Protein AF-A0A5P9HXC7-F1 (afdb_monomer_lite)

Sequence (201 aa):
MLHAGDSRPALYRSAVGRIGSHHDDDRQRETGTEDMSEIEELQRRINAALDRIGSGLEAGTDAVADPAELAEVRQALEDEKLANEQLEERVKTLRDKRNALEEELEALREQNAQSLSRLDGELQSLRRANQQLRDNNVALREANAAGVGEAHLINKSMMAELESLRANHAADRAETSAILSELTAVLEGAETPDTPKSEDA

Secondary structure (DSSP, 8-state):
----------------------SSSSHHHHHHHHHHHHHHHHHHHHHHHHHHHHHHHHHHHS----HHHHHHHHHHHHHHHHHHHHHHHHHHHHHHHHHHHHHHHHHHHHHHHHHHHHHHHHHHHHHHHHHHHHHHHHHHHHHHHTT---HHHHHHHHHHHHHHHHHHHHHHHHHHHHHHHHHHHHHHHHHS---------

pLDDT: mean 78.41, std 18.9, range [36.78, 98.06]

Radius of gyration: 45.15 Å; chains: 1; bounding box: 67×104×104 Å

Foldseek 3Di:
DDDDDDDDDDDDDDDDDDDDDDPDPVVVVVVVVVVVVVVVVVVVVVVVVVVVVVVVVVVVVPCPDDPVVVVVVVVVVVVVVVVVVVVVVVVVVVVVVVVVVVVVVVVVVVVVVVLVVVLVVLVVQLVVLVVQLVVLVVVCVVCVVVVHPDPVSVVSNVVSVVSNVVSVVVNVVSVVVVVVVVVVVVVVVVPPDPDPPDDDD

Structure (mmCIF, N/CA/C/O backbone):
data_AF-A0A5P9HXC7-F1
#
_entry.id   AF-A0A5P9HXC7-F1
#
loop_
_atom_site.group_PDB
_atom_site.id
_atom_site.type_symbol
_atom_site.label_atom_id
_atom_site.label_alt_id
_atom_site.label_comp_id
_atom_site.label_asym_id
_atom_site.label_entity_id
_atom_site.label_seq_id
_atom_site.pdbx_PDB_ins_code
_atom_site.Cartn_x
_atom_site.Cartn_y
_atom_site.Cartn_z
_atom_site.occupancy
_atom_site.B_iso_or_equiv
_atom_site.auth_seq_id
_atom_site.auth_comp_id
_atom_site.auth_asym_id
_atom_site.auth_atom_id
_atom_site.pdbx_PDB_model_num
ATOM 1 N N . MET A 1 1 ? -20.288 -64.100 19.844 1.00 44.56 1 MET A N 1
ATOM 2 C CA . MET A 1 1 ? -20.549 -64.444 18.433 1.00 44.56 1 MET A CA 1
ATOM 3 C C . MET A 1 1 ? -19.237 -64.226 17.692 1.00 44.56 1 MET A C 1
ATOM 5 O O . MET A 1 1 ? -18.802 -63.093 17.562 1.00 44.56 1 MET A O 1
ATOM 9 N N . LEU A 1 2 ? -18.531 -65.324 17.419 1.00 41.31 2 LEU A N 1
ATOM 10 C CA . LEU A 1 2 ? -17.246 -65.395 16.713 1.00 41.31 2 LEU A CA 1
ATOM 11 C C . LEU A 1 2 ? -17.487 -65.310 15.201 1.00 41.31 2 LEU A C 1
ATOM 13 O O . LEU A 1 2 ? -18.451 -65.932 14.777 1.00 41.31 2 LEU A O 1
ATOM 17 N N . HIS A 1 3 ? -16.609 -64.645 14.440 1.00 41.31 3 HIS A N 1
ATOM 18 C CA . HIS A 1 3 ? -16.208 -64.875 13.025 1.00 41.31 3 HIS A CA 1
ATOM 19 C C . HIS A 1 3 ? -15.060 -63.864 12.770 1.00 41.31 3 HIS A C 1
ATOM 21 O O . HIS A 1 3 ? -15.317 -62.669 12.819 1.00 41.31 3 HIS A O 1
ATOM 27 N N . ALA A 1 4 ? -13.754 -64.161 12.742 1.00 44.84 4 ALA A N 1
ATOM 28 C CA . ALA A 1 4 ? -12.935 -65.211 12.117 1.00 44.84 4 ALA A CA 1
ATOM 29 C C . ALA A 1 4 ? -12.875 -65.149 10.574 1.00 44.84 4 ALA A C 1
ATOM 31 O O . ALA A 1 4 ? -13.900 -65.318 9.923 1.00 44.84 4 ALA A O 1
ATOM 32 N N . GLY A 1 5 ? -11.647 -64.999 10.042 1.00 41.91 5 GLY A N 1
ATOM 33 C CA . GLY A 1 5 ? -11.224 -65.361 8.674 1.00 41.91 5 GLY A CA 1
ATOM 34 C C . GLY A 1 5 ? -11.053 -64.169 7.717 1.00 41.91 5 GLY A C 1
ATOM 35 O O . GLY A 1 5 ? -12.056 -63.693 7.210 1.00 41.91 5 GLY A O 1
ATOM 36 N N . ASP A 1 6 ? -9.899 -63.529 7.492 1.00 44.38 6 ASP A N 1
ATOM 37 C CA . ASP A 1 6 ? -8.512 -63.962 7.200 1.00 44.38 6 ASP A CA 1
ATOM 38 C C . ASP A 1 6 ? -8.204 -64.166 5.693 1.00 44.38 6 ASP A C 1
ATOM 40 O O . ASP A 1 6 ? -9.058 -64.588 4.920 1.00 44.38 6 ASP A O 1
ATOM 44 N N . SER A 1 7 ? -6.934 -63.910 5.341 1.00 42.22 7 SER A N 1
ATOM 45 C CA . SER A 1 7 ? -6.165 -64.376 4.169 1.00 42.22 7 SER A CA 1
ATOM 46 C C . SER A 1 7 ? -5.968 -63.471 2.932 1.00 42.22 7 SER A C 1
ATOM 48 O O . SER A 1 7 ? -6.728 -63.462 1.968 1.00 42.22 7 SER A O 1
ATOM 50 N N . ARG A 1 8 ? -4.784 -62.842 2.897 1.00 44.19 8 ARG A N 1
ATOM 51 C CA . ARG A 1 8 ? -3.865 -62.775 1.732 1.00 44.19 8 ARG A CA 1
ATOM 52 C C . ARG A 1 8 ? -2.631 -63.656 2.066 1.00 44.19 8 ARG A C 1
ATOM 54 O O . ARG A 1 8 ? -2.454 -63.942 3.247 1.00 44.19 8 ARG A O 1
ATOM 61 N N . PRO A 1 9 ? -1.618 -63.829 1.190 1.00 60.31 9 PRO A N 1
ATOM 62 C CA . PRO A 1 9 ? -1.544 -64.311 -0.205 1.00 60.31 9 PRO A CA 1
ATOM 63 C C . PRO A 1 9 ? -0.483 -65.453 -0.352 1.00 60.31 9 PRO A C 1
ATOM 65 O O . PRO A 1 9 ? 0.260 -65.690 0.591 1.00 60.31 9 PRO A O 1
ATOM 68 N N . ALA A 1 10 ? -0.326 -66.114 -1.516 1.00 40.81 10 ALA A N 1
ATOM 69 C CA . ALA A 1 10 ? 0.975 -66.645 -2.002 1.00 40.81 10 ALA A CA 1
ATOM 70 C C . ALA A 1 10 ? 0.892 -67.360 -3.367 1.00 40.81 10 ALA A C 1
ATOM 72 O O . ALA A 1 10 ? -0.090 -68.006 -3.718 1.00 40.81 10 ALA A O 1
ATOM 73 N N . LEU A 1 11 ? 1.994 -67.219 -4.100 1.00 45.56 11 LEU A N 1
ATOM 74 C CA . LEU A 1 11 ? 2.332 -67.703 -5.438 1.00 45.56 11 LEU A CA 1
ATOM 75 C C . LEU A 1 11 ? 2.584 -69.224 -5.491 1.00 45.56 11 LEU A C 1
ATOM 77 O O . LEU A 1 11 ? 2.947 -69.804 -4.476 1.00 45.56 11 LEU A O 1
ATOM 81 N N . TYR A 1 12 ? 2.484 -69.793 -6.706 1.00 36.78 12 TYR A N 1
ATOM 82 C CA . TYR A 1 12 ? 3.360 -70.787 -7.378 1.00 36.78 12 TYR A CA 1
ATOM 83 C C . TYR A 1 12 ? 2.559 -71.867 -8.130 1.00 36.78 12 TYR A C 1
ATOM 85 O O . TYR A 1 12 ? 1.998 -72.780 -7.526 1.00 36.78 12 TYR A O 1
ATOM 93 N N . ARG A 1 13 ? 2.606 -71.859 -9.469 1.00 42.44 13 ARG A N 1
ATOM 94 C CA . ARG A 1 13 ? 2.591 -73.116 -10.232 1.00 42.44 13 ARG A CA 1
ATOM 95 C C . ARG A 1 13 ? 3.354 -72.973 -11.550 1.00 42.44 13 ARG A C 1
ATOM 97 O O . ARG A 1 13 ? 2.955 -72.250 -12.452 1.00 42.44 13 ARG A O 1
ATOM 104 N N . SER A 1 14 ? 4.463 -73.701 -11.593 1.00 38.16 14 SER A N 1
ATOM 105 C CA . SER A 1 14 ? 5.289 -74.035 -12.751 1.00 38.16 14 SER A CA 1
ATOM 106 C C . SER A 1 14 ? 4.550 -74.978 -13.713 1.00 38.16 14 SER A C 1
ATOM 108 O O . SER A 1 14 ? 3.847 -75.883 -13.260 1.00 38.16 14 SER A O 1
ATOM 110 N N . ALA A 1 15 ? 4.776 -74.807 -15.019 1.00 44.53 15 ALA A N 1
ATOM 111 C CA . ALA A 1 15 ? 4.731 -75.890 -15.999 1.00 44.53 15 ALA A CA 1
ATOM 112 C C . ALA A 1 15 ? 5.661 -75.562 -17.182 1.00 44.53 15 ALA A C 1
ATOM 114 O O . ALA A 1 15 ? 5.451 -74.609 -17.927 1.00 44.53 15 ALA A O 1
ATOM 115 N N . VAL A 1 16 ? 6.715 -76.363 -17.319 1.00 43.31 16 VAL A N 1
ATOM 116 C CA . VAL A 1 16 ? 7.673 -76.388 -18.431 1.00 43.31 16 VAL A CA 1
ATOM 117 C C . VAL A 1 16 ? 7.123 -77.286 -19.546 1.00 43.31 16 VAL A C 1
ATOM 119 O O . VAL A 1 16 ? 6.688 -78.394 -19.242 1.00 43.31 16 VAL A O 1
ATOM 122 N N . GLY A 1 17 ? 7.252 -76.889 -20.823 1.00 40.19 17 GLY A N 1
ATOM 123 C CA . GLY A 1 17 ? 7.396 -77.873 -21.911 1.00 40.19 17 GLY A CA 1
ATOM 124 C C . GLY A 1 17 ? 6.853 -77.549 -23.313 1.00 40.19 17 GLY A C 1
ATOM 125 O O . GLY A 1 17 ? 5.729 -77.912 -23.621 1.00 40.19 17 GLY A O 1
ATOM 126 N N . ARG A 1 18 ? 7.769 -77.080 -24.180 1.00 43.41 18 ARG A N 1
ATOM 127 C CA . ARG A 1 18 ? 8.007 -77.446 -25.606 1.00 43.41 18 ARG A CA 1
ATOM 128 C C . ARG A 1 18 ? 7.136 -76.961 -26.790 1.00 43.41 18 ARG A C 1
ATOM 130 O O . ARG A 1 18 ? 6.079 -77.506 -27.060 1.00 43.41 18 ARG A O 1
ATOM 137 N N . ILE A 1 19 ? 7.852 -76.200 -27.637 1.00 43.53 19 ILE A N 1
ATOM 138 C CA . ILE A 1 19 ? 8.118 -76.374 -29.091 1.00 43.53 19 ILE A CA 1
ATOM 139 C C . ILE A 1 19 ? 7.049 -75.912 -30.092 1.00 43.53 19 ILE A C 1
ATOM 141 O O . ILE A 1 19 ? 5.980 -76.493 -30.214 1.00 43.53 19 ILE A O 1
ATOM 145 N N . GLY A 1 20 ? 7.466 -74.943 -30.917 1.00 43.50 20 GLY A N 1
ATOM 146 C CA . GLY A 1 20 ? 6.820 -74.523 -32.160 1.00 43.50 20 GLY A CA 1
ATOM 147 C C . GLY A 1 20 ? 7.607 -73.401 -32.849 1.00 43.50 20 GLY A C 1
ATOM 148 O O . GLY A 1 20 ? 7.152 -72.270 -32.909 1.00 43.50 20 GLY A O 1
ATOM 149 N N . SER A 1 21 ? 8.823 -73.710 -33.299 1.00 53.62 21 SER A N 1
ATOM 150 C CA . SER A 1 21 ? 9.703 -72.879 -34.133 1.00 53.62 21 SER A CA 1
ATOM 151 C C . SER A 1 21 ? 9.068 -72.572 -35.496 1.00 53.62 21 SER A C 1
ATOM 153 O O . SER A 1 21 ? 8.890 -73.530 -36.244 1.00 53.62 21 SER A O 1
ATOM 155 N N . HIS A 1 22 ? 8.760 -71.303 -35.820 1.00 48.59 22 HIS A N 1
ATOM 156 C CA . HIS A 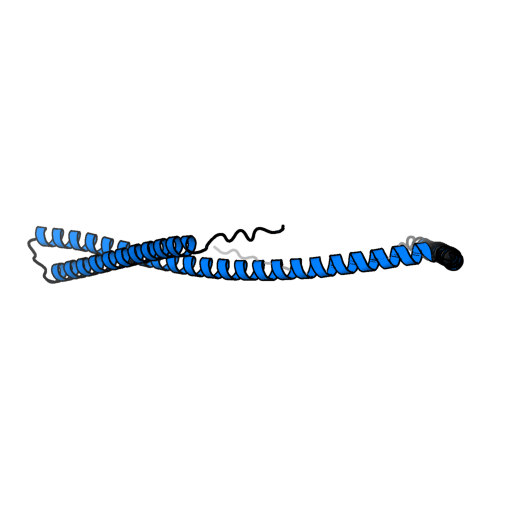1 22 ? 8.562 -70.770 -37.196 1.00 48.59 22 HIS A CA 1
ATOM 157 C C . HIS A 1 22 ? 8.296 -69.235 -37.230 1.00 48.59 22 HIS A C 1
ATOM 159 O O . HIS A 1 22 ? 7.423 -68.776 -37.964 1.00 48.59 22 HIS A O 1
ATOM 165 N N . HIS A 1 23 ? 8.973 -68.411 -36.410 1.00 49.06 23 HIS A N 1
ATOM 166 C CA . HIS A 1 23 ? 8.655 -66.965 -36.381 1.00 49.06 23 HIS A CA 1
ATOM 167 C C . HIS A 1 23 ? 9.815 -65.975 -36.161 1.00 49.06 23 HIS A C 1
ATOM 169 O O . HIS A 1 23 ? 9.550 -64.791 -35.962 1.00 49.06 23 HIS A O 1
ATOM 175 N N . ASP A 1 24 ? 11.078 -66.415 -36.213 1.00 50.38 24 ASP A N 1
ATOM 176 C CA . ASP A 1 24 ? 12.227 -65.539 -35.909 1.00 50.38 24 ASP A CA 1
ATOM 177 C C . ASP A 1 24 ? 13.151 -65.227 -37.108 1.00 50.38 24 ASP A C 1
ATOM 179 O O . ASP A 1 24 ? 14.005 -64.354 -36.981 1.00 50.38 24 ASP A O 1
ATOM 183 N N . ASP A 1 25 ? 12.959 -65.843 -38.285 1.00 50.84 25 ASP A N 1
ATOM 184 C CA . ASP A 1 25 ? 13.822 -65.601 -39.465 1.00 50.84 25 ASP A CA 1
ATOM 185 C C . ASP A 1 25 ? 13.431 -64.364 -40.302 1.00 50.84 25 ASP A C 1
ATOM 187 O O . ASP A 1 25 ? 14.288 -63.794 -40.981 1.00 50.84 25 ASP A O 1
ATOM 191 N N . ASP A 1 26 ? 12.179 -63.894 -40.237 1.00 52.44 26 ASP A N 1
ATOM 192 C CA . ASP A 1 26 ? 11.731 -62.742 -41.042 1.00 52.44 26 ASP A CA 1
ATOM 193 C C . ASP A 1 26 ? 12.173 -61.392 -40.445 1.00 52.44 26 ASP A C 1
ATOM 195 O O . ASP A 1 26 ? 12.439 -60.442 -41.177 1.00 52.44 26 ASP A O 1
ATOM 199 N N . ARG A 1 27 ? 12.370 -61.310 -39.120 1.00 51.97 27 ARG A N 1
ATOM 200 C CA . ARG A 1 27 ? 12.703 -60.040 -38.444 1.00 51.97 27 ARG A CA 1
ATOM 201 C C . ARG A 1 27 ? 14.161 -59.597 -38.583 1.00 51.97 27 ARG A C 1
ATOM 203 O O . ARG A 1 27 ? 14.443 -58.431 -38.350 1.00 51.97 27 ARG A O 1
ATOM 210 N N . GLN A 1 28 ? 15.093 -60.490 -38.926 1.00 50.53 28 GLN A N 1
ATOM 211 C CA . GLN A 1 28 ? 16.514 -60.127 -39.080 1.00 50.53 28 GLN A CA 1
ATOM 212 C C . GLN A 1 28 ? 16.895 -59.741 -40.518 1.00 50.53 28 GLN A C 1
ATOM 214 O O . GLN A 1 28 ? 17.957 -59.160 -40.733 1.00 50.53 28 GLN A O 1
ATOM 219 N N . ARG A 1 29 ? 16.054 -60.059 -41.513 1.00 51.31 29 ARG A N 1
ATOM 220 C CA . ARG A 1 29 ? 16.316 -59.715 -42.920 1.00 51.31 29 ARG A CA 1
ATOM 221 C C . ARG A 1 29 ? 15.854 -58.305 -43.278 1.00 51.31 29 ARG A C 1
ATOM 223 O O . ARG A 1 29 ? 16.538 -57.661 -44.063 1.00 51.31 29 ARG A O 1
ATOM 230 N N . GLU A 1 30 ? 14.768 -57.822 -42.676 1.00 52.91 30 GLU A N 1
ATOM 231 C CA . GLU A 1 30 ? 14.259 -56.459 -42.901 1.00 52.91 30 GLU A CA 1
ATOM 232 C C . GLU A 1 30 ? 15.183 -55.391 -42.286 1.00 52.91 30 GLU A C 1
ATOM 234 O O . GLU A 1 30 ? 15.524 -54.418 -42.959 1.00 52.91 30 GLU A O 1
ATOM 239 N N . THR A 1 31 ? 15.729 -55.633 -41.086 1.00 56.00 31 THR A N 1
ATOM 240 C CA . THR A 1 31 ? 16.583 -54.658 -40.378 1.00 56.00 31 THR A CA 1
ATOM 241 C C . THR A 1 31 ? 17.921 -54.383 -41.072 1.00 56.00 31 THR A C 1
ATOM 243 O O . THR A 1 31 ? 18.430 -53.273 -40.995 1.00 56.00 31 THR A O 1
ATOM 246 N N . GLY A 1 32 ? 18.510 -55.366 -41.766 1.00 56.75 32 GLY A N 1
ATOM 247 C CA . GLY A 1 32 ? 19.783 -55.180 -42.482 1.00 56.75 32 GLY A CA 1
ATOM 248 C C . GLY A 1 32 ? 19.644 -54.422 -43.808 1.00 56.75 32 GLY A C 1
ATOM 249 O O . GLY A 1 32 ? 20.586 -53.768 -44.250 1.00 56.75 32 GLY A O 1
ATOM 250 N N . THR A 1 33 ? 18.475 -54.497 -44.448 1.00 60.44 33 THR A N 1
ATOM 251 C CA . THR A 1 33 ? 18.157 -53.721 -45.657 1.00 60.44 33 THR A CA 1
ATOM 252 C C . THR A 1 33 ? 17.741 -52.288 -45.341 1.00 60.44 33 THR A C 1
ATOM 254 O O . THR A 1 33 ? 18.050 -51.389 -46.121 1.00 60.44 33 THR A O 1
ATOM 257 N N . GLU A 1 34 ? 17.094 -52.064 -44.196 1.00 61.00 34 GLU A N 1
ATOM 258 C CA . GLU A 1 34 ? 16.723 -50.729 -43.718 1.00 61.00 34 GLU A CA 1
ATOM 259 C C . GLU A 1 34 ? 17.963 -49.922 -43.293 1.00 61.00 34 GLU A C 1
ATOM 261 O O . GLU A 1 34 ? 18.161 -48.828 -43.817 1.00 61.00 34 GLU A O 1
ATOM 266 N N . ASP A 1 35 ? 18.880 -50.499 -42.502 1.00 66.56 35 ASP A N 1
ATOM 267 C CA . ASP A 1 35 ? 20.138 -49.838 -42.087 1.00 66.56 35 ASP A CA 1
ATOM 268 C C . ASP A 1 35 ? 21.017 -49.433 -43.290 1.00 66.56 35 ASP A C 1
ATOM 270 O O . ASP A 1 35 ? 21.604 -48.349 -43.334 1.00 66.56 35 ASP A O 1
ATOM 274 N N . MET A 1 36 ? 21.092 -50.289 -44.316 1.00 65.25 36 MET A N 1
ATOM 275 C CA . MET A 1 36 ? 21.848 -49.992 -45.538 1.00 65.25 36 MET A CA 1
ATOM 276 C C . MET A 1 36 ? 21.182 -48.894 -46.381 1.00 65.25 36 MET A 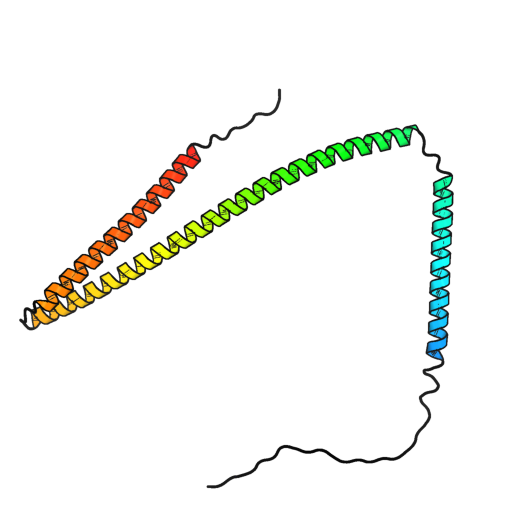C 1
ATOM 278 O O . MET A 1 36 ? 21.880 -48.032 -46.916 1.00 65.25 36 MET A O 1
ATOM 282 N N . SER A 1 37 ? 19.846 -48.875 -46.464 1.00 76.44 37 SER A N 1
ATOM 283 C CA . SER A 1 37 ? 19.095 -47.815 -47.153 1.00 76.44 37 SER A CA 1
ATOM 284 C C . SER A 1 37 ? 19.224 -46.465 -46.439 1.00 76.44 37 SER A C 1
ATOM 286 O O . SER A 1 37 ? 19.352 -45.431 -47.099 1.00 76.44 37 SER A O 1
ATOM 288 N N . GLU A 1 38 ? 19.238 -46.460 -45.104 1.00 78.31 38 GLU A N 1
ATOM 289 C CA . GLU A 1 38 ? 19.452 -45.258 -44.294 1.00 78.31 38 GLU A CA 1
ATOM 290 C C . GLU A 1 38 ? 20.859 -44.684 -44.497 1.00 78.31 38 GLU A C 1
ATOM 292 O O . GLU A 1 38 ? 21.020 -43.476 -44.690 1.00 78.31 38 GLU A O 1
ATOM 297 N N . ILE A 1 39 ? 21.887 -45.538 -44.550 1.00 79.25 39 ILE A N 1
ATOM 298 C CA . ILE A 1 39 ? 23.258 -45.108 -44.851 1.00 79.25 39 ILE A CA 1
ATOM 299 C C . ILE A 1 39 ? 23.355 -44.522 -46.270 1.00 79.25 39 ILE A C 1
ATOM 301 O O . ILE A 1 39 ? 23.977 -43.474 -46.455 1.00 79.25 39 ILE A O 1
ATOM 305 N N . GLU A 1 40 ? 22.719 -45.135 -47.270 1.00 85.62 40 GLU A N 1
ATOM 306 C CA . GLU A 1 40 ? 22.706 -44.628 -48.651 1.00 85.62 40 GLU A CA 1
ATOM 307 C C . GLU A 1 40 ? 21.924 -43.311 -48.796 1.00 85.62 40 GLU A C 1
ATOM 309 O O . GLU A 1 40 ? 22.279 -42.437 -49.594 1.00 85.62 40 GLU A O 1
ATOM 314 N N . GLU A 1 41 ? 20.850 -43.129 -48.031 1.00 83.94 41 GLU A N 1
ATOM 315 C CA . GLU A 1 41 ? 20.110 -41.870 -47.964 1.00 83.94 41 GLU A CA 1
ATOM 316 C C . GLU A 1 41 ? 20.935 -40.761 -47.301 1.00 83.94 41 GLU A C 1
ATOM 318 O O . GLU A 1 41 ? 21.031 -39.654 -47.842 1.00 83.94 41 GLU A O 1
ATOM 323 N N . LEU A 1 42 ? 21.612 -41.069 -46.192 1.00 86.69 42 LEU A N 1
ATOM 324 C CA . LEU A 1 42 ? 22.532 -40.144 -45.534 1.00 86.69 42 LEU A CA 1
ATOM 325 C C . LEU A 1 42 ? 23.703 -39.772 -46.449 1.00 86.69 42 LEU A C 1
ATOM 327 O O . LEU A 1 42 ? 24.024 -38.591 -46.562 1.00 86.69 42 LEU A O 1
ATOM 331 N N . GLN A 1 43 ? 24.297 -40.728 -47.166 1.00 86.62 43 GLN A N 1
ATOM 332 C CA . GLN A 1 43 ? 25.370 -40.465 -48.130 1.00 86.62 43 GLN A CA 1
ATOM 333 C C . GLN A 1 43 ? 24.902 -39.596 -49.302 1.00 86.62 43 GLN A C 1
ATOM 335 O O . GLN A 1 43 ? 25.584 -38.632 -49.653 1.00 86.62 43 GLN A O 1
ATOM 340 N N . ARG A 1 44 ? 23.720 -39.865 -49.877 1.00 91.75 44 ARG A N 1
ATOM 341 C CA . ARG A 1 44 ? 23.131 -39.009 -50.925 1.00 91.75 44 ARG A CA 1
ATOM 342 C C . ARG A 1 44 ? 22.899 -37.589 -50.426 1.00 91.75 44 ARG A C 1
ATOM 344 O O . ARG A 1 44 ? 23.200 -36.630 -51.132 1.00 91.75 44 ARG A O 1
ATOM 351 N N . ARG A 1 45 ? 22.403 -37.445 -49.198 1.00 89.06 45 ARG A N 1
ATOM 352 C CA . ARG A 1 45 ? 22.136 -36.145 -48.582 1.00 89.06 45 ARG A CA 1
ATOM 353 C C . ARG A 1 45 ? 23.418 -35.392 -48.224 1.00 89.06 45 ARG A C 1
ATOM 355 O O . ARG A 1 45 ? 23.458 -34.177 -48.396 1.00 89.06 45 ARG A O 1
ATOM 362 N N . ILE A 1 46 ? 24.461 -36.091 -47.777 1.00 91.19 46 ILE A N 1
ATOM 363 C CA . ILE A 1 46 ? 25.784 -35.510 -47.513 1.00 91.19 46 ILE A CA 1
ATOM 364 C C . ILE A 1 46 ? 26.423 -35.043 -48.819 1.00 91.19 46 ILE A C 1
ATOM 366 O O . ILE A 1 46 ? 26.846 -33.896 -48.886 1.00 91.19 46 ILE A O 1
ATOM 370 N N . ASN A 1 47 ? 26.427 -35.864 -49.869 1.00 92.50 47 ASN A N 1
ATOM 371 C CA . ASN A 1 47 ? 26.989 -35.472 -51.163 1.00 92.50 47 ASN A CA 1
ATOM 372 C C . ASN A 1 47 ? 26.234 -34.278 -51.761 1.00 92.50 47 ASN A C 1
ATOM 374 O O . ASN A 1 47 ? 26.859 -33.302 -52.153 1.00 92.50 47 ASN A O 1
ATOM 378 N N . ALA A 1 48 ? 24.899 -34.276 -51.700 1.00 92.06 48 ALA A N 1
ATOM 379 C CA . ALA A 1 48 ? 24.102 -33.127 -52.128 1.00 92.06 48 ALA A CA 1
ATOM 380 C C . ALA A 1 48 ? 24.382 -31.859 -51.298 1.00 92.06 48 ALA A C 1
ATOM 382 O O . ALA A 1 48 ? 24.364 -30.750 -51.831 1.00 92.06 48 ALA A O 1
ATOM 383 N N . ALA A 1 49 ? 24.641 -31.996 -49.993 1.00 87.56 49 ALA A N 1
ATOM 384 C CA . ALA A 1 49 ? 25.030 -30.874 -49.143 1.00 87.56 49 ALA A CA 1
ATOM 385 C C . ALA A 1 49 ? 26.442 -30.368 -49.477 1.00 87.56 49 ALA A C 1
ATOM 387 O O . ALA A 1 49 ? 26.648 -29.159 -49.533 1.00 87.56 49 ALA A O 1
ATOM 388 N N . LEU A 1 50 ? 27.391 -31.267 -49.742 1.00 90.19 50 LEU A N 1
ATOM 389 C CA . LEU A 1 50 ? 28.760 -30.927 -50.125 1.00 90.19 50 LEU A CA 1
ATOM 390 C C . LEU A 1 50 ? 28.821 -30.270 -51.507 1.00 90.19 50 LEU A C 1
ATOM 392 O O . LEU A 1 50 ? 29.487 -29.250 -51.636 1.00 90.19 50 LEU A O 1
ATOM 396 N N . ASP A 1 51 ? 28.071 -30.759 -52.496 1.00 89.75 51 ASP A N 1
ATOM 397 C CA . ASP A 1 51 ? 27.970 -30.143 -53.828 1.00 89.75 51 ASP A CA 1
ATOM 398 C C . ASP A 1 51 ? 27.333 -28.749 -53.752 1.00 89.75 51 ASP A C 1
ATOM 400 O O . ASP A 1 51 ? 27.742 -27.811 -54.439 1.00 89.75 51 ASP A O 1
ATOM 404 N N . ARG A 1 52 ? 26.349 -28.572 -52.863 1.00 84.38 52 ARG A N 1
ATOM 405 C CA . ARG A 1 52 ? 25.734 -27.267 -52.593 1.00 84.38 52 ARG A CA 1
ATOM 406 C C . ARG A 1 52 ? 26.697 -26.296 -51.911 1.00 84.38 52 ARG A C 1
ATOM 408 O O . ARG A 1 52 ? 26.675 -25.109 -52.214 1.00 84.38 52 ARG A O 1
ATOM 415 N N . ILE A 1 53 ? 27.528 -26.783 -50.992 1.00 84.44 53 ILE A N 1
ATOM 416 C CA . ILE A 1 53 ? 28.567 -25.976 -50.342 1.00 84.44 53 ILE A CA 1
ATOM 417 C C . ILE A 1 53 ? 29.677 -25.642 -51.342 1.00 84.44 53 ILE A C 1
ATOM 419 O O . ILE A 1 53 ? 30.105 -24.496 -51.385 1.00 84.44 53 ILE A O 1
ATOM 423 N N . GLY A 1 54 ? 30.100 -26.599 -52.171 1.00 81.81 54 GLY A N 1
ATOM 424 C CA . GLY A 1 54 ? 31.103 -26.406 -53.219 1.00 81.81 54 GLY A CA 1
ATOM 425 C C . GLY A 1 54 ? 30.660 -25.369 -54.247 1.00 81.81 54 GLY A C 1
ATOM 426 O O . GLY A 1 54 ? 31.362 -24.388 -54.462 1.00 81.81 54 GLY A O 1
ATOM 427 N N . SER A 1 55 ? 29.444 -25.511 -54.784 1.00 78.88 55 SER A N 1
ATOM 428 C CA . SER A 1 55 ? 28.857 -24.525 -55.704 1.00 78.88 55 SER A CA 1
ATOM 429 C C . SER A 1 55 ? 28.598 -23.167 -55.044 1.00 78.88 55 SER A C 1
ATOM 431 O O . SER A 1 55 ? 28.795 -22.133 -55.675 1.00 78.88 55 SER A O 1
ATOM 433 N N . GLY A 1 56 ? 28.200 -23.143 -53.768 1.00 75.75 56 GLY A N 1
ATOM 434 C CA . GLY A 1 56 ? 28.046 -21.907 -52.999 1.00 75.75 56 GLY A CA 1
ATOM 435 C C . GLY A 1 56 ? 29.374 -21.192 -52.732 1.00 75.75 56 GLY A C 1
ATOM 436 O O . GLY A 1 56 ? 29.417 -19.964 -52.735 1.00 75.75 56 GLY A O 1
ATOM 437 N N . LEU A 1 57 ? 30.458 -21.945 -52.535 1.00 77.00 57 LEU A N 1
ATOM 438 C CA . LEU A 1 57 ? 31.799 -21.406 -52.327 1.00 77.00 57 LEU A CA 1
ATOM 439 C C . LEU A 1 57 ? 32.399 -20.895 -53.640 1.00 77.00 57 LEU A C 1
ATOM 441 O O . LEU A 1 57 ? 32.900 -19.779 -53.652 1.00 77.00 57 LEU A O 1
ATOM 445 N N . GLU A 1 58 ? 32.282 -21.647 -54.738 1.00 72.00 58 GLU A N 1
ATOM 446 C CA . GLU A 1 58 ? 32.734 -21.218 -56.073 1.00 72.00 58 GLU A CA 1
ATOM 447 C C . GLU A 1 58 ? 31.991 -19.958 -56.547 1.00 72.00 58 GLU A C 1
ATOM 449 O O . GLU A 1 58 ? 32.615 -18.992 -56.987 1.00 72.00 58 GLU A O 1
ATOM 454 N N . ALA A 1 59 ? 30.667 -19.902 -56.356 1.00 69.81 59 ALA A N 1
ATOM 455 C CA . ALA A 1 59 ? 29.878 -18.703 -56.644 1.00 69.81 59 ALA A CA 1
ATOM 456 C C . ALA A 1 59 ? 30.245 -17.512 -55.736 1.00 69.81 59 ALA A C 1
ATOM 458 O O . ALA A 1 59 ? 30.158 -16.360 -56.158 1.00 69.81 59 ALA A O 1
ATOM 459 N N . GLY A 1 60 ? 30.663 -17.778 -54.494 1.00 60.59 60 GLY A N 1
ATOM 460 C CA . GLY A 1 60 ? 31.122 -16.761 -53.548 1.00 60.59 60 GLY A CA 1
ATOM 461 C C . GLY A 1 60 ? 32.547 -16.259 -53.804 1.00 60.59 60 GLY A C 1
ATOM 462 O O . GLY A 1 60 ? 32.872 -15.151 -53.386 1.00 60.59 60 GLY A O 1
ATOM 463 N N . THR A 1 61 ? 33.395 -17.036 -54.488 1.00 58.78 61 THR A N 1
ATOM 464 C CA . THR A 1 61 ? 34.785 -16.654 -54.795 1.00 58.78 61 THR A CA 1
ATOM 465 C C . THR A 1 61 ? 34.934 -15.818 -56.067 1.00 58.78 61 THR A C 1
ATOM 467 O O . THR A 1 61 ? 35.883 -15.042 -56.151 1.00 58.78 61 THR A O 1
ATOM 470 N N . ASP A 1 62 ? 33.995 -15.922 -57.015 1.00 52.31 62 ASP A N 1
ATOM 471 C CA . ASP A 1 62 ? 33.998 -15.144 -58.269 1.00 52.31 62 ASP A CA 1
ATOM 472 C C . ASP A 1 62 ? 33.185 -13.837 -58.192 1.00 52.31 62 ASP A C 1
ATOM 474 O O . ASP A 1 62 ? 33.271 -12.983 -59.079 1.00 52.31 62 ASP A O 1
ATOM 478 N N . ALA A 1 63 ? 32.424 -13.632 -57.114 1.00 60.12 63 ALA A N 1
ATOM 479 C CA . ALA A 1 63 ? 31.765 -12.365 -56.827 1.00 60.12 63 ALA A CA 1
ATOM 480 C C . ALA A 1 63 ? 32.788 -11.350 -56.287 1.00 60.12 63 ALA A C 1
ATOM 482 O O . ALA A 1 63 ? 32.904 -11.125 -55.081 1.00 60.12 63 ALA A O 1
ATOM 483 N N . VAL A 1 64 ? 33.550 -10.717 -57.183 1.00 60.56 64 VAL A N 1
ATOM 484 C CA . VAL A 1 64 ? 34.279 -9.489 -56.841 1.00 60.56 64 VAL A CA 1
ATOM 485 C C . VAL A 1 64 ? 33.225 -8.417 -56.577 1.00 60.56 64 VAL A C 1
ATOM 487 O O . VAL A 1 64 ? 32.705 -7.816 -57.513 1.00 60.56 64 VAL A O 1
ATOM 490 N N . ALA A 1 65 ? 32.860 -8.236 -55.308 1.00 63.16 65 ALA A N 1
ATOM 491 C CA . ALA A 1 65 ? 31.918 -7.204 -54.902 1.00 63.16 65 ALA A CA 1
ATOM 492 C C . ALA A 1 65 ? 32.414 -5.842 -55.403 1.00 63.16 65 ALA A C 1
ATOM 494 O O . ALA A 1 65 ? 33.591 -5.504 -55.221 1.00 63.16 65 ALA A O 1
ATOM 495 N N . ASP A 1 66 ? 31.529 -5.093 -56.065 1.00 79.50 66 ASP A N 1
ATOM 496 C CA . ASP A 1 66 ? 31.858 -3.775 -56.594 1.00 79.5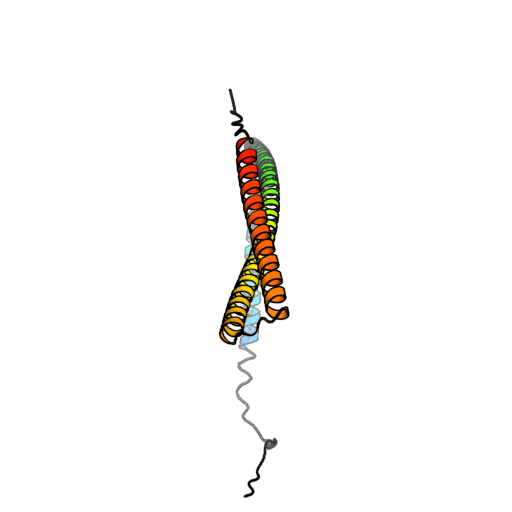0 66 ASP A CA 1
ATOM 497 C C . ASP A 1 66 ? 32.388 -2.911 -55.433 1.00 79.50 66 ASP A C 1
ATOM 499 O O . ASP A 1 66 ? 31.731 -2.810 -54.389 1.00 79.50 66 ASP A O 1
ATOM 503 N N . PRO A 1 67 ? 33.583 -2.303 -55.551 1.00 78.62 67 PRO A N 1
ATOM 504 C CA . PRO A 1 67 ? 34.112 -1.406 -54.531 1.00 78.62 67 PRO A CA 1
ATOM 505 C C . PRO A 1 67 ? 33.126 -0.313 -54.090 1.00 78.62 67 PRO A C 1
ATOM 507 O O . PRO A 1 67 ? 33.195 0.118 -52.937 1.00 78.62 67 PRO A O 1
ATOM 510 N N . ALA A 1 68 ? 32.214 0.116 -54.972 1.00 82.31 68 ALA A N 1
ATOM 511 C CA . ALA A 1 68 ? 31.148 1.060 -54.642 1.00 82.31 68 ALA A CA 1
ATOM 512 C C . ALA A 1 68 ? 30.077 0.442 -53.723 1.00 82.31 68 ALA A C 1
ATOM 514 O O . ALA A 1 68 ? 29.755 1.027 -52.690 1.00 82.31 68 ALA A O 1
ATOM 515 N N . GLU A 1 69 ? 29.596 -0.765 -54.034 1.00 84.25 69 GLU A N 1
ATOM 516 C CA . GLU A 1 69 ? 28.634 -1.503 -53.200 1.00 84.25 69 GLU A CA 1
ATOM 517 C C . GLU A 1 69 ? 29.236 -1.853 -51.829 1.00 84.25 69 GLU A C 1
ATOM 519 O O . GLU A 1 69 ? 28.582 -1.727 -50.794 1.00 84.25 69 GLU A O 1
ATOM 524 N N . LEU A 1 70 ? 30.522 -2.219 -51.784 1.00 85.94 70 LEU A N 1
ATOM 525 C CA . LEU A 1 70 ? 31.235 -2.462 -50.526 1.00 85.94 70 LEU A CA 1
ATOM 526 C C . LEU A 1 70 ? 31.348 -1.205 -49.655 1.00 85.94 70 LEU A C 1
ATOM 528 O O . LEU A 1 70 ? 31.340 -1.317 -48.428 1.00 85.94 70 LEU A O 1
ATOM 532 N N . ALA A 1 71 ? 31.496 -0.026 -50.260 1.00 89.19 71 ALA A N 1
ATOM 533 C CA . ALA A 1 71 ? 31.532 1.235 -49.527 1.00 89.19 71 ALA A CA 1
ATOM 534 C C . ALA A 1 71 ? 30.147 1.598 -48.968 1.00 89.19 71 ALA A C 1
ATOM 536 O O . ALA A 1 71 ? 30.048 1.974 -47.802 1.00 89.19 71 ALA A O 1
ATOM 537 N N . GLU A 1 72 ? 29.085 1.411 -49.754 1.00 91.81 72 GLU A N 1
ATOM 538 C CA . GLU A 1 72 ? 27.700 1.654 -49.333 1.00 91.81 72 GLU A CA 1
ATOM 539 C C . GLU A 1 72 ? 27.274 0.722 -48.188 1.00 91.81 72 GLU A C 1
ATOM 541 O O . GLU A 1 72 ? 26.759 1.181 -47.170 1.00 91.81 72 GLU A O 1
ATOM 546 N N . VAL A 1 73 ? 27.580 -0.576 -48.286 1.00 90.44 73 VAL A N 1
ATOM 547 C CA . VAL A 1 73 ? 27.287 -1.551 -47.221 1.00 90.44 73 VAL A CA 1
ATOM 548 C C . VAL A 1 73 ? 28.066 -1.241 -45.940 1.00 90.44 73 VAL A C 1
ATOM 550 O O . VAL A 1 73 ? 27.545 -1.432 -44.841 1.00 90.44 73 VAL A O 1
ATOM 553 N N . ARG A 1 74 ? 29.308 -0.751 -46.046 1.00 91.31 74 ARG A N 1
ATOM 554 C CA . ARG A 1 74 ? 30.086 -0.321 -44.873 1.00 91.31 74 ARG A CA 1
ATOM 555 C C . ARG A 1 74 ? 29.472 0.902 -44.206 1.00 91.31 74 ARG A C 1
ATOM 557 O O . ARG A 1 74 ? 29.360 0.892 -42.986 1.00 91.31 74 ARG A O 1
ATOM 564 N N . GLN A 1 75 ? 29.039 1.890 -44.987 1.00 93.69 75 GLN A N 1
ATOM 565 C CA . GLN A 1 75 ? 28.353 3.065 -44.454 1.00 93.69 75 GLN A CA 1
ATOM 566 C C . GLN A 1 75 ? 27.048 2.670 -43.753 1.00 93.69 75 GLN A C 1
ATOM 568 O O . GLN A 1 75 ? 26.846 3.033 -42.601 1.00 93.69 75 GLN A O 1
ATOM 573 N N . ALA A 1 76 ? 26.215 1.843 -44.391 1.00 92.69 76 ALA A N 1
ATOM 574 C CA . ALA A 1 76 ? 24.978 1.354 -43.786 1.00 92.69 76 ALA A CA 1
ATOM 575 C C . ALA A 1 76 ? 25.237 0.558 -42.494 1.00 92.69 76 ALA A C 1
ATOM 577 O O . ALA A 1 76 ? 24.496 0.687 -41.525 1.00 92.69 76 ALA A O 1
ATOM 578 N N . LEU A 1 77 ? 26.311 -0.240 -42.440 1.00 94.19 77 LEU A N 1
ATOM 579 C CA . LEU A 1 77 ? 26.704 -0.952 -41.223 1.00 94.19 77 LEU A CA 1
ATOM 580 C C . LEU A 1 77 ? 27.148 0.002 -40.104 1.00 94.19 77 LEU A C 1
ATOM 582 O O . LEU A 1 77 ? 26.894 -0.282 -38.936 1.00 94.19 77 LEU A O 1
ATOM 586 N N . GLU A 1 78 ? 27.848 1.087 -40.431 1.00 94.31 78 GLU A N 1
ATOM 587 C CA . GLU A 1 78 ? 28.230 2.117 -39.459 1.00 94.31 78 GLU A CA 1
ATOM 588 C C . GLU A 1 78 ? 27.002 2.873 -38.935 1.00 94.31 78 GLU A C 1
ATOM 590 O O . GLU A 1 78 ? 26.867 3.030 -37.719 1.00 94.31 78 GLU A O 1
ATOM 595 N N . ASP A 1 79 ? 26.069 3.235 -39.816 1.00 94.31 79 ASP A N 1
ATOM 596 C CA . ASP A 1 79 ? 24.815 3.903 -39.455 1.00 94.31 79 ASP A CA 1
ATOM 597 C C . ASP A 1 79 ? 23.939 3.009 -38.555 1.00 94.31 79 ASP A C 1
ATOM 599 O O . ASP A 1 79 ? 23.447 3.453 -37.515 1.00 94.31 79 ASP A O 1
ATOM 603 N N . GLU A 1 80 ? 23.802 1.721 -38.891 1.00 94.06 80 GLU A N 1
ATOM 604 C CA . GLU A 1 80 ? 23.064 0.742 -38.080 1.00 94.06 80 GLU A CA 1
ATOM 605 C C . GLU A 1 80 ? 23.734 0.481 -36.726 1.00 94.06 80 GLU A C 1
ATOM 607 O O . GLU A 1 80 ? 23.053 0.320 -35.714 1.00 94.06 80 GLU A O 1
ATOM 612 N N . LYS A 1 81 ? 25.072 0.467 -36.661 1.00 95.75 81 LYS A N 1
ATOM 613 C CA . LYS A 1 81 ? 25.788 0.353 -35.380 1.00 95.75 81 LYS A CA 1
ATOM 614 C C . LYS A 1 81 ? 25.521 1.555 -34.487 1.00 95.75 81 LYS A C 1
ATOM 616 O O . LYS A 1 81 ? 25.220 1.361 -33.314 1.00 95.75 81 LYS A O 1
ATOM 621 N N . LEU A 1 82 ? 25.567 2.766 -35.041 1.00 96.25 82 LEU A N 1
ATOM 622 C CA . LEU A 1 82 ? 25.242 3.984 -34.301 1.00 96.25 82 LEU A CA 1
ATOM 623 C C . LEU A 1 82 ? 23.788 3.958 -33.805 1.00 96.25 82 LEU A C 1
ATOM 625 O O . LEU A 1 82 ? 23.519 4.275 -32.645 1.00 96.25 82 LEU A O 1
ATOM 629 N N . ALA A 1 83 ? 22.847 3.549 -34.660 1.00 94.62 83 ALA A N 1
ATOM 630 C CA . ALA A 1 83 ? 21.445 3.404 -34.283 1.00 94.62 83 ALA A CA 1
ATOM 631 C C . ALA A 1 83 ? 21.260 2.357 -33.172 1.00 94.62 83 ALA A C 1
ATOM 633 O O . ALA A 1 83 ? 20.503 2.585 -32.226 1.00 94.62 83 ALA A O 1
ATOM 634 N N . ASN A 1 84 ? 21.979 1.235 -33.247 1.00 94.94 84 ASN A N 1
ATOM 635 C CA . ASN A 1 84 ? 21.937 0.195 -32.228 1.00 94.94 84 ASN A CA 1
ATOM 636 C C . ASN A 1 84 ? 22.505 0.691 -30.890 1.00 94.94 84 ASN A C 1
ATOM 638 O O . ASN A 1 84 ? 21.843 0.539 -29.870 1.00 94.94 84 ASN A O 1
ATOM 642 N N . GLU A 1 85 ? 23.648 1.379 -30.882 1.00 96.94 85 GLU A N 1
ATOM 643 C CA . GLU A 1 85 ? 24.218 1.978 -29.664 1.00 96.94 85 GLU A CA 1
ATOM 644 C C . GLU A 1 85 ? 23.233 2.950 -28.988 1.00 96.94 85 GLU A C 1
ATOM 646 O O . GLU A 1 85 ? 23.011 2.883 -27.776 1.00 96.94 85 GLU A O 1
ATOM 651 N N . GLN A 1 86 ? 22.560 3.801 -29.771 1.00 95.94 86 GLN A N 1
ATOM 652 C CA . GLN A 1 86 ? 21.528 4.708 -29.255 1.00 95.94 86 GLN A CA 1
ATOM 653 C C . GLN A 1 86 ? 20.318 3.956 -28.685 1.00 95.94 86 GLN A C 1
ATOM 655 O O . GLN A 1 86 ? 19.748 4.356 -27.665 1.00 95.94 86 GLN A O 1
ATOM 660 N N . LEU A 1 87 ? 19.886 2.875 -29.340 1.00 97.00 87 LEU A N 1
ATOM 661 C CA . LEU A 1 87 ? 18.791 2.041 -28.853 1.00 97.00 87 LEU A CA 1
ATOM 662 C C . LEU A 1 87 ? 19.184 1.278 -27.587 1.00 97.00 87 LEU A C 1
ATOM 664 O O . LEU A 1 87 ? 18.375 1.206 -26.665 1.00 97.00 87 LEU A O 1
ATOM 668 N N . GLU A 1 88 ? 20.405 0.760 -27.498 1.00 97.19 88 GLU A N 1
ATOM 669 C CA . GLU A 1 88 ? 20.932 0.107 -26.300 1.00 97.19 88 GLU A CA 1
ATOM 670 C C . GLU A 1 88 ? 20.977 1.074 -25.114 1.00 97.19 88 GLU A C 1
ATOM 672 O O . GLU A 1 88 ? 20.532 0.719 -24.017 1.00 97.19 88 GLU A O 1
ATOM 677 N N . GLU A 1 89 ? 21.417 2.316 -25.332 1.00 97.50 89 GLU A N 1
ATOM 678 C CA . GLU A 1 89 ? 21.390 3.358 -24.307 1.00 97.50 89 GLU A CA 1
ATOM 679 C C . GLU A 1 89 ? 19.951 3.682 -23.879 1.00 97.50 89 GLU A C 1
ATOM 681 O O . GLU A 1 89 ? 19.634 3.660 -22.686 1.00 97.50 89 GLU A O 1
ATOM 686 N N . ARG A 1 90 ? 19.032 3.887 -24.832 1.00 96.94 90 ARG A N 1
ATOM 687 C CA . ARG A 1 90 ? 17.607 4.113 -24.526 1.00 96.94 90 ARG A CA 1
ATOM 688 C C . ARG A 1 90 ? 17.007 2.949 -23.742 1.00 96.94 90 ARG A C 1
ATOM 690 O O . ARG A 1 90 ? 16.351 3.172 -22.727 1.00 96.94 90 ARG A O 1
ATOM 697 N N . VAL A 1 91 ? 17.262 1.710 -24.152 1.00 97.94 91 VAL A N 1
ATOM 698 C CA . VAL A 1 91 ? 16.786 0.507 -23.458 1.00 97.94 91 VAL A CA 1
ATOM 699 C C . VAL A 1 91 ? 17.364 0.428 -22.048 1.00 97.94 91 VAL A C 1
ATOM 701 O O . VAL A 1 91 ? 16.631 0.092 -21.118 1.00 97.94 91 VAL A O 1
ATOM 704 N N . LYS A 1 92 ? 18.642 0.765 -21.859 1.00 98.06 92 LYS A N 1
ATOM 705 C CA . LYS A 1 92 ? 19.256 0.833 -20.532 1.00 98.06 92 LYS A CA 1
ATOM 706 C C . LYS A 1 92 ? 18.549 1.864 -19.652 1.00 98.06 92 LYS A C 1
ATOM 708 O O . LYS A 1 92 ? 18.082 1.504 -18.578 1.00 98.06 92 LYS A O 1
ATOM 713 N N . THR A 1 93 ? 18.357 3.093 -20.137 1.00 97.81 93 THR A N 1
ATOM 714 C CA . THR A 1 93 ? 17.660 4.133 -19.357 1.00 97.81 93 THR A CA 1
ATOM 715 C C . THR A 1 93 ? 16.220 3.749 -19.010 1.00 97.81 93 THR A C 1
ATOM 717 O O . THR A 1 93 ? 15.759 4.021 -17.904 1.00 97.81 93 THR A O 1
ATOM 720 N N . LEU A 1 94 ? 15.500 3.088 -19.923 1.00 97.56 94 LEU A N 1
ATOM 721 C CA . LEU A 1 94 ? 14.143 2.605 -19.668 1.00 97.56 94 LEU A CA 1
ATOM 722 C C . LEU A 1 94 ? 14.120 1.472 -18.642 1.00 97.56 94 LEU A C 1
ATOM 724 O O . LEU A 1 94 ? 13.230 1.447 -17.796 1.00 97.56 94 LEU A O 1
ATOM 728 N N . ARG A 1 95 ? 15.091 0.553 -18.688 1.00 97.75 95 ARG A N 1
ATOM 729 C CA . ARG A 1 95 ? 15.237 -0.506 -17.679 1.00 97.75 95 ARG A CA 1
ATOM 730 C C . ARG A 1 95 ? 15.539 0.078 -16.307 1.00 97.75 95 ARG A C 1
ATOM 732 O O . ARG A 1 95 ? 14.891 -0.324 -15.349 1.00 97.75 95 ARG A O 1
ATOM 739 N N . ASP A 1 96 ? 16.448 1.043 -16.227 1.00 97.81 96 ASP A N 1
ATOM 740 C CA . ASP A 1 96 ? 16.801 1.702 -14.969 1.00 97.81 96 ASP A CA 1
ATOM 741 C C . ASP A 1 96 ? 15.582 2.430 -14.375 1.00 97.81 96 ASP A C 1
ATOM 743 O O . ASP A 1 96 ? 15.268 2.253 -13.200 1.00 97.81 96 ASP A O 1
ATOM 747 N N . LYS A 1 97 ? 14.817 3.157 -15.205 1.00 97.12 97 LYS A N 1
ATOM 748 C CA . LYS A 1 97 ? 13.552 3.792 -14.790 1.00 97.12 97 LYS A CA 1
ATOM 749 C C . LYS A 1 97 ? 12.506 2.778 -14.336 1.00 97.12 97 LYS A C 1
ATOM 751 O O . LYS A 1 97 ? 11.852 2.997 -13.324 1.00 97.12 97 LYS A O 1
ATOM 756 N N . ARG A 1 98 ? 12.330 1.679 -15.077 1.00 97.38 98 ARG A N 1
ATOM 757 C CA . ARG A 1 98 ? 11.379 0.622 -14.711 1.00 97.38 98 ARG A CA 1
ATOM 758 C C . ARG A 1 98 ? 11.756 -0.001 -13.371 1.00 97.38 98 ARG A C 1
ATOM 760 O O . ARG A 1 98 ? 10.883 -0.137 -12.531 1.00 97.38 98 ARG A O 1
ATOM 767 N N . ASN A 1 99 ? 13.029 -0.338 -13.168 1.00 97.44 99 ASN A N 1
ATOM 768 C CA . ASN A 1 99 ? 13.499 -0.914 -11.909 1.00 97.44 99 ASN A CA 1
ATOM 769 C C . ASN A 1 99 ? 13.251 0.048 -10.737 1.00 97.44 99 ASN A C 1
ATOM 771 O O . ASN A 1 99 ? 12.741 -0.380 -9.711 1.00 97.44 99 ASN A O 1
ATOM 775 N N . ALA A 1 100 ? 13.525 1.346 -10.912 1.00 96.81 100 ALA A N 1
ATOM 776 C CA . ALA A 1 100 ? 13.243 2.350 -9.885 1.00 96.81 100 ALA A CA 1
ATOM 777 C C . ALA A 1 100 ? 11.741 2.442 -9.549 1.00 96.81 100 ALA A C 1
ATOM 779 O O . ALA A 1 100 ? 11.372 2.460 -8.379 1.00 96.81 100 ALA A O 1
ATOM 780 N N . LEU A 1 101 ? 10.867 2.435 -10.564 1.00 96.19 101 LEU A N 1
ATOM 781 C CA . LEU A 1 101 ? 9.412 2.420 -10.360 1.00 96.19 101 LEU A CA 1
ATOM 782 C C . LEU A 1 101 ? 8.925 1.118 -9.710 1.00 96.19 101 LEU A C 1
ATOM 784 O O . LEU A 1 101 ? 7.990 1.137 -8.915 1.00 96.19 101 LEU A O 1
ATOM 788 N N . GLU A 1 102 ? 9.527 -0.022 -10.051 1.00 97.38 102 GLU A N 1
ATOM 789 C CA . GLU A 1 102 ? 9.219 -1.314 -9.433 1.00 97.38 102 GLU A CA 1
ATOM 790 C C . GLU A 1 102 ? 9.594 -1.314 -7.944 1.00 97.38 102 GLU A C 1
ATOM 792 O O . GLU A 1 102 ? 8.791 -1.759 -7.125 1.00 97.38 102 GLU A O 1
ATOM 797 N N . GLU A 1 103 ? 10.757 -0.764 -7.586 1.00 97.25 103 GLU A N 1
ATOM 798 C CA . GLU A 1 103 ? 11.189 -0.595 -6.193 1.00 97.25 103 GLU A CA 1
ATOM 799 C C . GLU A 1 103 ? 10.259 0.344 -5.410 1.00 97.25 103 GLU A C 1
ATOM 801 O O . GLU A 1 103 ? 9.842 0.015 -4.299 1.00 97.25 103 GLU A O 1
ATOM 806 N N . GLU A 1 104 ? 9.875 1.479 -5.999 1.00 96.12 104 GLU A N 1
ATOM 807 C CA . GLU A 1 104 ? 8.944 2.435 -5.388 1.00 96.12 104 GLU A CA 1
ATOM 808 C C . GLU A 1 104 ? 7.554 1.821 -5.164 1.00 96.12 104 GLU A C 1
ATOM 810 O O . GLU A 1 104 ? 6.982 1.931 -4.076 1.00 96.12 104 GLU A O 1
ATOM 815 N N . LEU A 1 105 ? 7.018 1.119 -6.168 1.00 96.38 105 LEU A N 1
ATOM 816 C CA . LEU A 1 105 ? 5.731 0.434 -6.055 1.00 96.38 105 LEU A CA 1
ATOM 817 C C . LEU A 1 105 ? 5.757 -0.658 -4.988 1.00 96.38 105 LEU A C 1
ATOM 819 O O . LEU A 1 105 ? 4.760 -0.843 -4.287 1.00 96.38 105 LEU A O 1
ATOM 823 N N . GLU A 1 106 ? 6.860 -1.392 -4.864 1.00 97.06 106 GLU A N 1
ATOM 824 C CA . GLU A 1 106 ? 6.986 -2.429 -3.845 1.00 97.06 106 GLU A CA 1
ATOM 825 C C . GLU A 1 106 ? 7.060 -1.825 -2.437 1.00 97.06 106 GLU A C 1
ATOM 827 O O . GLU A 1 106 ? 6.341 -2.275 -1.543 1.00 97.06 106 GLU A O 1
ATOM 832 N N . ALA A 1 107 ? 7.814 -0.737 -2.258 1.00 95.50 107 ALA A N 1
ATOM 833 C CA . ALA A 1 107 ? 7.853 0.003 -0.998 1.00 95.50 107 ALA A CA 1
ATOM 834 C C . ALA A 1 107 ? 6.465 0.544 -0.606 1.00 95.50 107 ALA A C 1
ATOM 836 O O . ALA A 1 107 ? 6.030 0.387 0.539 1.00 95.50 107 ALA A O 1
ATOM 837 N N . LEU A 1 108 ? 5.725 1.115 -1.563 1.00 94.75 108 LEU A N 1
ATOM 838 C CA . LEU A 1 108 ? 4.369 1.614 -1.332 1.00 94.75 108 LEU A CA 1
ATOM 839 C C . LEU A 1 108 ? 3.392 0.482 -0.975 1.00 94.75 108 LEU A C 1
ATOM 841 O O . LEU A 1 108 ? 2.538 0.640 -0.099 1.00 94.75 108 LEU A O 1
ATOM 845 N N . ARG A 1 109 ? 3.508 -0.685 -1.622 1.00 97.00 109 ARG A N 1
ATOM 846 C CA . ARG A 1 109 ? 2.703 -1.871 -1.283 1.00 97.00 109 ARG A CA 1
ATOM 847 C C . ARG A 1 109 ? 2.975 -2.348 0.133 1.00 97.00 109 ARG A C 1
ATOM 849 O O . ARG A 1 109 ? 2.020 -2.635 0.855 1.00 97.00 109 ARG A O 1
ATOM 856 N N . GLU A 1 110 ? 4.240 -2.416 0.535 1.00 96.88 110 GLU A N 1
ATOM 857 C CA . GLU A 1 110 ? 4.613 -2.821 1.887 1.00 96.88 110 GLU A CA 1
ATOM 858 C C . GLU A 1 110 ? 4.075 -1.829 2.929 1.00 96.88 110 GLU A C 1
ATOM 860 O O . GLU A 1 110 ? 3.436 -2.238 3.902 1.00 96.88 110 GLU A O 1
ATOM 865 N N . GLN A 1 111 ? 4.225 -0.525 2.688 1.00 94.06 111 GLN A N 1
ATOM 866 C CA . GLN A 1 111 ? 3.692 0.520 3.564 1.00 94.06 111 GLN A CA 1
ATOM 867 C C . GLN A 1 111 ? 2.161 0.447 3.698 1.00 94.06 111 GLN A C 1
ATOM 869 O O . GLN A 1 111 ? 1.615 0.557 4.804 1.00 94.06 111 GLN A O 1
ATOM 874 N N . ASN A 1 112 ? 1.457 0.209 2.589 1.00 93.00 112 ASN A N 1
ATOM 875 C CA . ASN A 1 112 ? 0.005 0.044 2.583 1.00 93.00 112 ASN A CA 1
ATOM 876 C C . ASN A 1 112 ? -0.430 -1.224 3.325 1.00 93.00 112 ASN A C 1
ATOM 878 O O . ASN A 1 112 ? -1.374 -1.182 4.116 1.00 93.00 112 ASN A O 1
ATOM 882 N N . ALA A 1 113 ? 0.273 -2.343 3.133 1.00 95.75 113 ALA A N 1
ATOM 883 C CA . ALA A 1 113 ? 0.001 -3.587 3.848 1.00 95.75 113 ALA A CA 1
ATOM 884 C C . ALA A 1 113 ? 0.185 -3.424 5.368 1.00 95.75 113 ALA A C 1
ATOM 886 O O . ALA A 1 113 ? -0.661 -3.873 6.147 1.00 95.75 113 ALA A O 1
ATOM 887 N N . GLN A 1 114 ? 1.244 -2.730 5.798 1.00 94.75 114 GLN A N 1
ATOM 888 C CA . GLN A 1 114 ? 1.482 -2.423 7.211 1.00 94.75 114 GLN A CA 1
ATOM 889 C C . GLN A 1 114 ? 0.380 -1.524 7.790 1.00 94.75 114 GLN A C 1
ATOM 891 O O . GLN A 1 114 ? -0.141 -1.802 8.874 1.00 94.75 114 GLN A O 1
ATOM 896 N N . SER A 1 115 ? -0.024 -0.487 7.053 1.00 91.31 115 SER A N 1
ATOM 897 C CA . SER A 1 115 ? -1.103 0.426 7.455 1.00 91.31 115 SER A CA 1
ATOM 898 C C . SER A 1 115 ? -2.443 -0.301 7.601 1.00 91.31 115 SER A C 1
ATOM 900 O O . SER A 1 115 ? -3.120 -0.148 8.618 1.00 91.31 115 SER A O 1
ATOM 902 N N . LEU A 1 116 ? -2.796 -1.167 6.645 1.00 94.69 116 LEU A N 1
ATOM 903 C CA . LEU A 1 116 ? -4.009 -1.989 6.708 1.00 94.69 116 LEU A CA 1
ATOM 904 C C . LEU A 1 116 ? -3.988 -2.965 7.889 1.00 94.69 116 LEU A C 1
ATOM 906 O O . LEU A 1 116 ? -4.982 -3.076 8.606 1.00 94.69 116 LEU A O 1
ATOM 910 N N . SER A 1 117 ? -2.858 -3.635 8.136 1.00 95.31 117 SER A N 1
ATOM 911 C CA . SER A 1 117 ? -2.719 -4.538 9.285 1.00 95.31 117 SER A CA 1
ATOM 912 C C . SER A 1 117 ? -2.881 -3.801 10.614 1.00 95.31 117 SER A C 1
ATOM 914 O O . SER A 1 117 ? -3.461 -4.347 11.555 1.00 95.31 117 SER A O 1
ATOM 916 N N . ARG A 1 118 ? -2.368 -2.571 10.709 1.00 92.69 118 ARG A N 1
ATOM 917 C CA . ARG A 1 118 ? -2.515 -1.738 11.902 1.00 92.69 118 ARG A CA 1
ATOM 918 C C . ARG A 1 118 ? -3.970 -1.332 12.124 1.00 92.69 118 ARG A C 1
ATOM 920 O O . ARG A 1 118 ? -4.475 -1.504 13.232 1.00 92.69 118 ARG A O 1
ATOM 927 N N . LEU A 1 119 ? -4.642 -0.854 11.078 1.00 92.38 119 LEU A N 1
ATOM 928 C CA . LEU A 1 119 ? -6.054 -0.468 11.136 1.00 92.38 119 LEU A CA 1
ATOM 929 C C . LEU A 1 119 ? -6.955 -1.647 11.525 1.00 92.38 119 LEU A C 1
ATOM 931 O O . LEU A 1 119 ? -7.860 -1.475 12.339 1.00 92.38 119 LEU A O 1
ATOM 935 N N . ASP A 1 120 ? -6.693 -2.854 11.012 1.00 96.00 120 ASP A N 1
ATOM 936 C CA . ASP A 1 120 ? -7.444 -4.047 11.420 1.00 96.00 120 ASP A CA 1
ATOM 937 C C . ASP A 1 120 ? -7.253 -4.357 12.914 1.00 96.00 120 ASP A C 1
ATOM 939 O O . ASP A 1 120 ? -8.229 -4.576 13.636 1.00 96.00 120 ASP A O 1
ATOM 943 N N . GLY A 1 121 ? -6.017 -4.284 13.422 1.00 95.44 121 GLY A N 1
ATOM 944 C CA . GLY A 1 121 ? -5.734 -4.466 14.849 1.00 95.44 121 GLY A CA 1
ATOM 945 C C . GLY A 1 121 ? -6.430 -3.431 15.745 1.00 95.44 121 GLY A C 1
ATOM 946 O O . GLY A 1 121 ? -6.984 -3.773 16.798 1.00 95.44 121 GLY A O 1
ATOM 947 N N . GLU A 1 122 ? -6.457 -2.169 15.317 1.00 90.88 122 GLU A N 1
ATOM 948 C CA . GLU A 1 122 ? -7.151 -1.084 16.017 1.00 90.88 122 GLU A CA 1
ATOM 949 C C . GLU A 1 122 ? -8.681 -1.287 15.989 1.00 90.88 122 GLU A C 1
ATOM 951 O O . GLU A 1 122 ? -9.332 -1.189 17.034 1.00 90.88 122 GLU A O 1
ATOM 956 N N . LEU A 1 123 ? -9.260 -1.695 14.852 1.00 96.06 123 LEU A N 1
ATOM 957 C CA . LEU A 1 123 ? -10.686 -2.030 14.732 1.00 96.06 123 LEU A CA 1
ATOM 958 C C . LEU A 1 123 ? -11.089 -3.225 15.603 1.00 96.06 123 LEU A C 1
ATOM 960 O O . LEU A 1 123 ? -12.148 -3.204 16.240 1.00 96.06 123 LEU A O 1
ATOM 964 N N . GLN A 1 124 ? -10.268 -4.275 15.654 1.00 95.94 124 GLN A N 1
ATOM 965 C CA . GLN A 1 124 ? -10.508 -5.425 16.528 1.00 95.94 124 GLN A CA 1
ATOM 966 C C . GLN A 1 124 ? -10.477 -5.017 18.007 1.00 95.94 124 GLN A C 1
ATOM 968 O O . GLN A 1 124 ? -11.358 -5.413 18.779 1.00 95.94 124 GLN A O 1
ATOM 973 N N . SER A 1 125 ? -9.515 -4.176 18.392 1.00 93.75 125 SER A N 1
ATOM 974 C CA . SER A 1 125 ? -9.401 -3.637 19.753 1.00 93.75 125 SER A CA 1
ATOM 975 C C . SER A 1 125 ? -10.618 -2.787 20.123 1.00 93.75 125 SER A C 1
ATOM 977 O O . SER A 1 125 ? -11.214 -2.990 21.183 1.00 93.75 125 SER A O 1
ATOM 979 N N . LEU A 1 126 ? -11.070 -1.920 19.213 1.00 93.25 126 LEU A N 1
ATOM 980 C CA . LEU A 1 126 ? -12.270 -1.104 19.389 1.00 93.25 126 LEU A CA 1
ATOM 981 C C . LEU A 1 126 ? -13.534 -1.959 19.548 1.00 93.25 126 LEU A C 1
ATOM 983 O O . LEU A 1 126 ? -14.353 -1.705 20.435 1.00 93.25 126 LEU A O 1
ATOM 987 N N . ARG A 1 127 ? -13.706 -2.998 18.719 1.00 93.50 127 ARG A N 1
ATOM 988 C CA . ARG A 1 127 ? -14.835 -3.940 18.833 1.00 93.50 127 ARG A CA 1
ATOM 989 C C . ARG A 1 127 ? -14.827 -4.653 20.183 1.00 93.50 127 ARG A C 1
ATOM 991 O O . ARG A 1 127 ? -15.875 -4.756 20.820 1.00 93.50 127 ARG A O 1
ATOM 998 N N . ARG A 1 128 ? -13.656 -5.102 20.645 1.00 94.81 128 ARG A N 1
ATOM 999 C CA . ARG A 1 128 ? -13.499 -5.753 21.951 1.00 94.81 128 ARG A CA 1
ATOM 1000 C C . ARG A 1 128 ? -13.835 -4.808 23.104 1.00 94.81 128 ARG A C 1
ATOM 1002 O O . ARG A 1 128 ? -14.588 -5.205 23.991 1.00 94.81 128 ARG A O 1
ATOM 1009 N N . ALA A 1 129 ? -13.328 -3.577 23.079 1.00 91.19 129 ALA A N 1
ATOM 1010 C CA . ALA A 1 129 ? -13.619 -2.570 24.099 1.00 91.19 129 ALA A CA 1
ATOM 1011 C C . ALA A 1 129 ? -15.122 -2.245 24.157 1.00 91.19 129 ALA A C 1
ATOM 1013 O O . ALA A 1 129 ? -15.720 -2.240 25.233 1.00 91.19 129 ALA A O 1
ATOM 1014 N N . ASN A 1 130 ? -15.769 -2.083 22.998 1.00 90.44 130 ASN A N 1
ATOM 1015 C CA . ASN A 1 130 ? -17.215 -1.865 22.916 1.00 90.44 130 ASN A CA 1
ATOM 1016 C C . ASN A 1 130 ? -18.029 -3.050 23.450 1.00 90.44 130 ASN A C 1
ATOM 1018 O O . ASN A 1 130 ? -19.032 -2.844 24.133 1.00 90.44 130 ASN A O 1
ATOM 1022 N N . GLN A 1 131 ? -17.614 -4.288 23.165 1.00 94.12 131 GLN A N 1
ATOM 1023 C CA . GLN A 1 131 ? -18.282 -5.466 23.720 1.00 94.12 131 GLN A CA 1
ATOM 1024 C C . GLN A 1 131 ? -18.160 -5.498 25.248 1.00 94.12 131 GLN A C 1
ATOM 1026 O O . GLN A 1 131 ? -19.165 -5.641 25.937 1.00 94.12 131 GLN A O 1
ATOM 1031 N N . GLN A 1 132 ? -16.958 -5.266 25.783 1.00 91.38 132 GLN A N 1
ATOM 1032 C CA . GLN A 1 132 ? -16.729 -5.209 27.230 1.00 91.38 132 GLN A CA 1
ATOM 1033 C C . GLN A 1 132 ? -17.551 -4.109 27.908 1.00 91.38 132 GLN A C 1
ATOM 1035 O O . GLN A 1 132 ? -18.091 -4.322 28.993 1.00 91.38 132 GLN A O 1
ATOM 1040 N N . LEU A 1 133 ? -17.688 -2.947 27.268 1.00 90.44 133 LEU A N 1
ATOM 1041 C CA . LEU A 1 133 ? -18.554 -1.874 27.747 1.00 90.44 133 LEU A CA 1
ATOM 1042 C C . LEU A 1 133 ? -20.022 -2.287 27.812 1.00 90.44 133 LEU A C 1
ATOM 1044 O O . LEU A 1 133 ? -20.695 -1.986 28.799 1.00 90.44 133 LEU A O 1
ATOM 1048 N N . ARG A 1 134 ? -20.530 -2.968 26.780 1.00 90.00 134 ARG A N 1
ATOM 1049 C CA . ARG A 1 134 ? -21.912 -3.468 26.759 1.00 90.00 134 ARG A CA 1
ATOM 1050 C C . ARG A 1 134 ? -22.139 -4.481 27.875 1.00 90.00 134 ARG A C 1
ATOM 1052 O O . ARG A 1 134 ? -23.104 -4.331 28.620 1.00 90.00 134 ARG A O 1
ATOM 1059 N N . ASP A 1 135 ? -21.224 -5.433 28.037 1.00 92.00 135 ASP A N 1
ATOM 1060 C CA . ASP A 1 135 ? -21.297 -6.454 29.086 1.00 92.00 135 ASP A CA 1
ATOM 1061 C C . ASP A 1 135 ? -21.278 -5.817 30.485 1.00 92.00 135 ASP A C 1
ATOM 1063 O O . ASP A 1 135 ? -22.089 -6.158 31.347 1.00 92.00 135 ASP A O 1
ATOM 1067 N N . ASN A 1 136 ? -20.407 -4.827 30.707 1.00 86.94 136 ASN A N 1
ATOM 1068 C CA . ASN A 1 136 ? -20.342 -4.102 31.976 1.00 86.94 136 ASN A CA 1
ATOM 1069 C C . ASN A 1 136 ? -21.607 -3.274 32.244 1.00 86.94 136 ASN A C 1
ATOM 1071 O O . ASN A 1 136 ? -22.082 -3.239 33.377 1.00 86.94 136 ASN A O 1
ATOM 1075 N N . ASN A 1 137 ? -22.185 -2.642 31.219 1.00 86.81 137 ASN A N 1
ATOM 1076 C CA . ASN A 1 137 ? -23.449 -1.917 31.350 1.00 86.81 137 ASN A CA 1
ATOM 1077 C C . ASN A 1 137 ? -24.610 -2.848 31.720 1.00 86.81 137 ASN A C 1
ATOM 1079 O O . ASN A 1 137 ? -25.460 -2.468 32.525 1.00 86.81 137 ASN A O 1
ATOM 1083 N N . VAL A 1 138 ? -24.654 -4.059 31.154 1.00 88.56 138 VAL A N 1
ATOM 1084 C CA . VAL A 1 138 ? -25.644 -5.080 31.531 1.00 88.56 138 VAL A CA 1
ATOM 1085 C C . VAL A 1 138 ? -25.460 -5.472 32.996 1.00 88.56 138 VAL A C 1
ATOM 1087 O O . VAL A 1 138 ? -26.407 -5.344 33.769 1.00 88.56 138 VAL A O 1
ATOM 1090 N N . ALA A 1 139 ? -24.238 -5.824 33.406 1.00 85.31 139 ALA A N 1
ATOM 1091 C CA . ALA A 1 139 ? -23.946 -6.211 34.786 1.00 85.31 139 ALA A CA 1
ATOM 1092 C C . ALA A 1 139 ? -24.285 -5.102 35.800 1.00 85.31 139 ALA A C 1
ATOM 1094 O O . ALA A 1 139 ? -24.858 -5.371 36.852 1.00 85.31 139 ALA A O 1
ATOM 1095 N N . LEU A 1 140 ? -23.990 -3.836 35.479 1.00 85.44 140 LEU A N 1
ATOM 1096 C CA . LEU A 1 140 ? -24.359 -2.699 36.327 1.00 85.44 140 LEU A CA 1
ATOM 1097 C C . LEU A 1 140 ? -25.875 -2.514 36.441 1.00 85.44 140 LEU A C 1
ATOM 1099 O O . LEU A 1 140 ? -26.370 -2.183 37.517 1.00 85.44 140 LEU A O 1
ATOM 110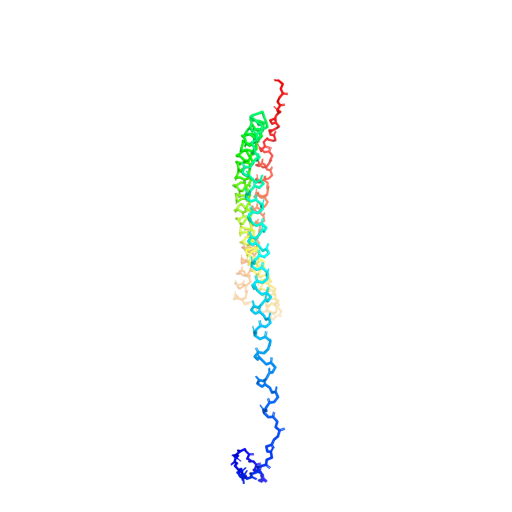3 N N . ARG A 1 141 ? -26.626 -2.714 35.351 1.00 81.94 141 ARG A N 1
ATOM 1104 C CA . ARG A 1 141 ? -28.096 -2.642 35.382 1.00 81.94 141 ARG A CA 1
ATOM 1105 C C . ARG A 1 141 ? -28.690 -3.766 36.223 1.00 81.94 141 ARG A C 1
ATOM 1107 O O . ARG A 1 141 ? -29.606 -3.497 36.993 1.00 81.94 141 ARG A O 1
ATOM 1114 N N . GLU A 1 142 ? -28.158 -4.980 36.113 1.00 83.56 142 GLU A N 1
ATOM 1115 C CA . GLU A 1 142 ? -28.570 -6.128 36.929 1.00 83.56 142 GLU A CA 1
ATOM 1116 C C . GLU A 1 142 ? -28.271 -5.902 38.417 1.00 83.56 142 GLU A C 1
ATOM 1118 O O . GLU A 1 142 ? -29.158 -6.078 39.252 1.00 83.56 142 GLU A O 1
ATOM 1123 N N . ALA A 1 143 ? -27.071 -5.422 38.754 1.00 82.44 143 ALA A N 1
ATOM 1124 C CA . ALA A 1 143 ? -26.683 -5.113 40.130 1.00 82.44 143 ALA A CA 1
ATOM 1125 C C . ALA A 1 143 ? -27.536 -3.985 40.739 1.00 82.44 143 ALA A C 1
ATOM 1127 O O . ALA A 1 143 ? -28.042 -4.116 41.855 1.00 82.44 143 ALA A O 1
ATOM 1128 N N . ASN A 1 144 ? -27.793 -2.915 39.975 1.00 76.81 144 ASN A N 1
ATOM 1129 C CA . ASN A 1 144 ? -28.695 -1.840 40.393 1.00 76.81 144 ASN A CA 1
ATOM 1130 C C . ASN A 1 144 ? -30.140 -2.332 40.575 1.00 76.81 144 ASN A C 1
ATOM 1132 O O . ASN A 1 144 ? -30.791 -1.939 41.541 1.00 76.81 144 ASN A O 1
ATOM 1136 N N . ALA A 1 145 ? -30.645 -3.199 39.689 1.00 78.88 145 ALA A N 1
ATOM 1137 C CA . ALA A 1 145 ? -31.980 -3.790 39.816 1.00 78.88 145 ALA A CA 1
ATOM 1138 C C . ALA A 1 145 ? -32.098 -4.708 41.044 1.00 78.88 145 ALA A C 1
ATOM 1140 O O . ALA A 1 145 ? -33.147 -4.749 41.683 1.00 78.88 145 ALA A O 1
ATOM 1141 N N . ALA A 1 146 ? -31.014 -5.396 41.408 1.00 82.81 146 ALA A N 1
ATOM 1142 C CA . ALA A 1 146 ? -30.912 -6.174 42.638 1.00 82.81 146 ALA A CA 1
ATOM 1143 C C . ALA A 1 146 ? -30.716 -5.305 43.899 1.00 82.81 146 ALA A C 1
ATOM 1145 O O . ALA A 1 146 ? -30.711 -5.832 45.010 1.00 82.81 146 ALA A O 1
ATOM 1146 N N . GLY A 1 147 ? -30.543 -3.985 43.750 1.00 76.06 147 GLY A N 1
ATOM 1147 C CA . GLY A 1 147 ? -30.248 -3.066 44.851 1.00 76.06 147 GLY A CA 1
ATOM 1148 C C . GLY A 1 147 ? -28.854 -3.257 45.460 1.00 76.06 147 GLY A C 1
ATOM 1149 O O . GLY A 1 147 ? -28.591 -2.750 46.551 1.00 76.06 147 GLY A O 1
ATOM 1150 N N . VAL A 1 148 ? -27.961 -3.983 44.780 1.00 70.19 148 VAL A N 1
ATOM 1151 C CA . VAL A 1 148 ? -26.601 -4.269 45.245 1.00 70.19 148 VAL A CA 1
ATOM 1152 C C . VAL A 1 148 ? -25.633 -3.324 44.536 1.00 70.19 148 VAL A C 1
ATOM 1154 O O . VAL A 1 148 ? -25.306 -3.490 43.365 1.00 70.19 148 VAL A O 1
ATOM 1157 N N . GLY A 1 149 ? -25.151 -2.310 45.254 1.00 66.44 149 GLY A N 1
ATOM 1158 C CA . GLY A 1 149 ? -24.083 -1.437 44.767 1.00 66.44 149 GLY A CA 1
ATOM 1159 C C . GLY A 1 149 ? -22.720 -2.125 44.863 1.00 66.44 149 GLY A C 1
ATOM 1160 O O . GLY A 1 149 ? -22.010 -1.948 45.851 1.00 66.44 149 GLY A O 1
ATOM 1161 N N . GLU A 1 150 ? -22.337 -2.914 43.858 1.00 72.69 150 GLU A N 1
ATOM 1162 C CA . GLU A 1 150 ? -21.023 -3.570 43.844 1.00 72.69 150 GLU A CA 1
ATOM 1163 C C . GLU A 1 150 ? -19.919 -2.638 43.320 1.00 72.69 150 GLU A C 1
ATOM 1165 O O . GLU A 1 150 ? -19.790 -2.390 42.118 1.00 72.69 150 GLU A O 1
ATOM 1170 N N . ALA A 1 151 ? -19.045 -2.174 44.219 1.00 76.56 151 ALA A N 1
ATOM 1171 C CA . ALA A 1 151 ? -17.904 -1.315 43.880 1.00 76.56 151 ALA A CA 1
ATOM 1172 C C . ALA A 1 151 ? -16.968 -1.924 42.810 1.00 76.56 151 ALA A C 1
ATOM 1174 O O . ALA A 1 151 ? -16.393 -1.199 41.997 1.00 76.56 151 ALA A O 1
ATOM 1175 N N . HIS A 1 152 ? -16.841 -3.256 42.762 1.00 77.12 152 HIS A N 1
ATOM 1176 C CA . HIS A 1 152 ? -16.048 -3.940 41.736 1.00 77.12 152 HIS A CA 1
ATOM 1177 C C . HIS A 1 152 ? -16.637 -3.797 40.323 1.00 77.12 152 HIS A C 1
ATOM 1179 O O . HIS A 1 152 ? -15.866 -3.654 39.373 1.00 77.12 152 HIS A O 1
ATOM 1185 N N . LEU A 1 153 ? -17.966 -3.779 40.167 1.00 78.50 153 LEU A N 1
ATOM 1186 C CA . LEU A 1 153 ? -18.612 -3.574 38.865 1.00 78.50 153 LEU A CA 1
ATOM 1187 C C . LEU A 1 153 ? -18.447 -2.135 38.376 1.00 78.50 153 LEU A C 1
ATOM 1189 O O . LEU A 1 153 ? -18.180 -1.918 37.195 1.00 78.50 153 LEU A O 1
ATOM 1193 N N . ILE A 1 154 ? -18.517 -1.161 39.288 1.00 77.44 154 ILE A N 1
ATOM 1194 C CA . ILE A 1 154 ? -18.260 0.253 38.978 1.00 77.44 154 ILE A CA 1
ATOM 1195 C C . ILE A 1 154 ? -16.825 0.428 38.473 1.00 77.44 154 ILE A C 1
ATOM 1197 O O . ILE A 1 154 ? -16.614 0.984 37.396 1.00 77.44 154 ILE A O 1
ATOM 1201 N N . ASN A 1 155 ? -15.839 -0.116 39.194 1.00 77.75 155 ASN A N 1
ATOM 1202 C CA . ASN A 1 155 ? -14.435 -0.052 38.782 1.00 77.75 155 ASN A CA 1
ATOM 1203 C C . ASN A 1 155 ? -14.196 -0.758 37.437 1.00 77.75 155 ASN A C 1
ATOM 1205 O O . ASN A 1 155 ? -13.441 -0.260 36.605 1.00 77.75 155 ASN A O 1
ATOM 1209 N N . LYS A 1 156 ? -14.862 -1.894 37.189 1.00 81.81 156 LYS A N 1
ATOM 1210 C CA . LYS A 1 156 ? -14.769 -2.621 35.914 1.00 81.81 156 LYS A CA 1
ATOM 1211 C C . LYS A 1 156 ? -15.379 -1.826 34.754 1.00 81.81 156 LYS A C 1
ATOM 1213 O O . LYS A 1 156 ? -14.790 -1.788 33.676 1.00 81.81 156 LYS A O 1
ATOM 1218 N N . SER A 1 157 ? -16.511 -1.160 34.982 1.00 78.94 157 SER A N 1
ATOM 1219 C CA . SER A 1 157 ? -17.134 -0.267 34.000 1.00 78.94 157 SER A CA 1
ATOM 1220 C C . SER A 1 157 ? -16.250 0.934 33.691 1.00 78.94 157 SER A C 1
ATOM 1222 O O . SER A 1 157 ? -15.998 1.211 32.524 1.00 78.94 157 SER A O 1
ATOM 1224 N N . MET A 1 158 ? -15.704 1.587 34.720 1.00 79.69 158 MET A N 1
ATOM 1225 C CA . MET A 1 158 ? -14.799 2.727 34.559 1.00 79.69 158 MET A CA 1
ATOM 1226 C C . MET A 1 158 ? -13.523 2.339 33.795 1.00 79.69 158 MET A C 1
ATOM 1228 O O . MET A 1 158 ? -13.074 3.067 32.914 1.00 79.69 158 MET A O 1
ATOM 1232 N N . MET A 1 159 ? -12.962 1.158 34.072 1.00 83.06 159 MET A N 1
ATOM 1233 C CA . MET A 1 159 ? -11.828 0.612 33.318 1.00 83.06 159 MET A CA 1
ATOM 1234 C C . MET A 1 159 ? -12.171 0.375 31.842 1.00 83.06 159 MET A C 1
ATOM 1236 O O . MET A 1 159 ? -11.368 0.704 30.973 1.00 83.06 159 MET A O 1
ATOM 1240 N N . ALA A 1 160 ? -13.355 -0.166 31.544 1.00 86.25 160 ALA A N 1
ATOM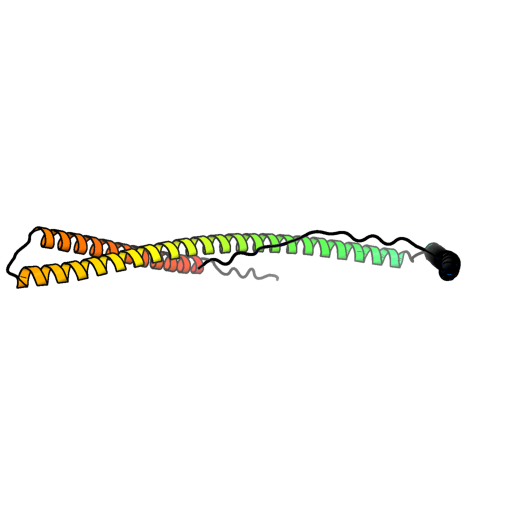 1241 C CA . ALA A 1 160 ? -13.790 -0.375 30.164 1.00 86.25 160 ALA A CA 1
ATOM 1242 C C . ALA A 1 160 ? -14.102 0.941 29.431 1.00 86.25 160 ALA A C 1
ATOM 1244 O O . ALA A 1 160 ? -13.830 1.040 28.238 1.00 86.25 160 ALA A O 1
ATOM 1245 N N . GLU A 1 161 ? -14.611 1.966 30.123 1.00 82.44 161 GLU A N 1
ATOM 1246 C CA . GLU A 1 161 ? -14.773 3.311 29.552 1.00 82.44 161 GLU A CA 1
ATOM 1247 C C . GLU A 1 161 ? -13.426 3.932 29.210 1.00 82.44 161 GLU A C 1
ATOM 1249 O O . GLU A 1 161 ? -13.254 4.440 28.105 1.00 82.44 161 GLU A O 1
ATOM 1254 N N . LEU A 1 162 ? -12.443 3.833 30.109 1.00 90.19 162 LEU A N 1
ATOM 1255 C CA . LEU A 1 162 ? -11.086 4.295 29.831 1.00 90.19 162 LEU A CA 1
ATOM 1256 C C . LEU A 1 162 ? -10.463 3.552 28.647 1.00 90.19 162 LEU A C 1
ATOM 1258 O O . LEU A 1 162 ? -9.823 4.183 27.809 1.00 90.19 162 LEU A O 1
ATOM 1262 N N . GLU A 1 163 ? -10.658 2.237 28.554 1.00 89.88 163 GLU A N 1
ATOM 1263 C CA . GLU A 1 163 ? -10.159 1.449 27.426 1.00 89.88 163 GLU A CA 1
ATOM 1264 C C . GLU A 1 163 ? -10.844 1.839 26.111 1.00 89.88 163 GLU A C 1
ATOM 1266 O O . GLU A 1 163 ? -10.175 2.032 25.099 1.00 89.88 163 GLU A O 1
ATOM 1271 N N . SER A 1 164 ? -12.160 2.061 26.125 1.00 88.38 164 SER A N 1
ATOM 1272 C CA . SER A 1 164 ? -12.886 2.538 24.947 1.00 88.38 164 SER A CA 1
ATOM 1273 C C . SER A 1 164 ? -12.482 3.950 24.537 1.00 88.38 164 SER A C 1
ATOM 1275 O O . SER A 1 164 ? -12.359 4.214 23.344 1.00 88.38 164 SER A O 1
ATOM 1277 N N . LEU A 1 165 ? -12.265 4.860 25.492 1.00 90.38 165 LEU A N 1
ATOM 1278 C CA . LEU A 1 165 ? -11.781 6.210 25.206 1.00 90.38 165 LEU A CA 1
ATOM 1279 C C . LEU A 1 165 ? -10.380 6.167 24.600 1.00 90.38 165 LEU A C 1
ATOM 1281 O O . LEU A 1 165 ? -10.119 6.869 23.629 1.00 90.38 165 LEU A O 1
ATOM 1285 N N . ARG A 1 166 ? -9.491 5.317 25.126 1.00 89.44 166 ARG A N 1
ATOM 1286 C CA . ARG A 1 166 ? -8.149 5.107 24.564 1.00 89.44 166 ARG A CA 1
ATOM 1287 C C . ARG A 1 166 ? -8.205 4.525 23.156 1.00 89.44 166 ARG A C 1
ATOM 1289 O O . ARG A 1 166 ? -7.458 4.997 22.304 1.00 89.44 166 ARG A O 1
ATOM 1296 N N . ALA A 1 167 ? -9.079 3.548 22.918 1.00 89.38 167 ALA A N 1
ATOM 1297 C CA . ALA A 1 167 ? -9.274 2.941 21.606 1.00 89.38 167 ALA A CA 1
ATOM 1298 C C . ALA A 1 167 ? -9.808 3.958 20.585 1.00 89.38 167 ALA A C 1
ATOM 1300 O O . ALA A 1 167 ? -9.244 4.066 19.501 1.00 89.38 167 ALA A O 1
ATOM 1301 N N . ASN A 1 168 ? -10.814 4.760 20.953 1.00 84.88 168 ASN A N 1
ATOM 1302 C CA . ASN A 1 168 ? -11.314 5.851 20.110 1.00 84.88 168 ASN A CA 1
ATOM 1303 C C . ASN A 1 168 ? -10.203 6.859 19.802 1.00 84.88 168 ASN A C 1
ATOM 1305 O O . ASN A 1 168 ? -9.937 7.145 18.644 1.00 84.88 168 ASN A O 1
ATOM 1309 N N . HIS A 1 169 ? -9.464 7.309 20.819 1.00 91.31 169 HIS A N 1
ATOM 1310 C CA . HIS A 1 169 ? -8.361 8.246 20.606 1.00 91.31 169 HIS A CA 1
ATOM 1311 C C . HIS A 1 169 ? -7.233 7.672 19.739 1.00 91.31 169 HIS A C 1
ATOM 1313 O O . HIS A 1 169 ? -6.525 8.430 19.079 1.00 91.31 169 HI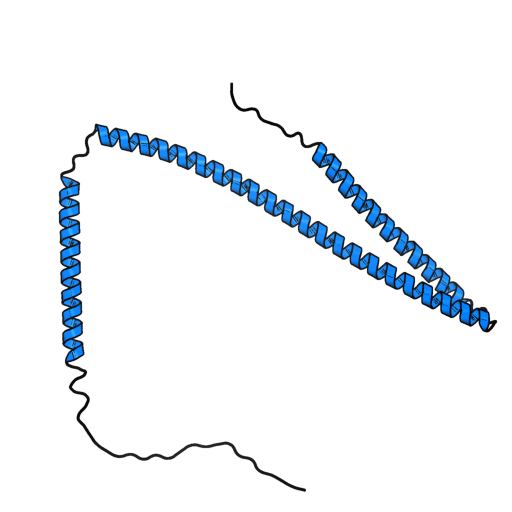S A O 1
ATOM 1319 N N . ALA A 1 170 ? -6.994 6.360 19.791 1.00 88.06 170 ALA A N 1
ATOM 1320 C CA . ALA A 1 170 ? -6.031 5.698 18.920 1.00 88.06 170 ALA A CA 1
ATOM 1321 C C . ALA A 1 170 ? -6.522 5.686 17.467 1.00 88.06 170 ALA A C 1
ATOM 1323 O O . ALA A 1 170 ? -5.749 6.072 16.593 1.00 88.06 170 ALA A O 1
ATOM 1324 N N . ALA A 1 171 ? -7.796 5.350 17.246 1.00 84.94 171 ALA A N 1
ATOM 1325 C CA . ALA A 1 171 ? -8.429 5.397 15.931 1.00 84.94 171 ALA A CA 1
ATOM 1326 C C . ALA A 1 171 ? -8.411 6.820 15.344 1.00 84.94 171 ALA A C 1
ATOM 1328 O O . ALA A 1 171 ? -7.943 7.002 14.225 1.00 84.94 171 ALA A O 1
ATOM 1329 N N . ASP A 1 172 ? -8.780 7.838 16.130 1.00 88.00 172 ASP A N 1
ATOM 1330 C CA . ASP A 1 172 ? -8.741 9.244 15.702 1.00 88.00 172 ASP A CA 1
ATOM 1331 C C . ASP A 1 172 ? -7.317 9.677 15.304 1.00 88.00 172 ASP A C 1
ATOM 1333 O O . ASP A 1 172 ? -7.112 10.403 14.330 1.00 88.00 172 ASP A O 1
ATOM 1337 N N . ARG A 1 173 ? -6.287 9.228 16.042 1.00 92.56 173 ARG A N 1
ATOM 1338 C CA . ARG A 1 173 ? -4.881 9.512 15.699 1.00 92.56 173 ARG A CA 1
ATOM 1339 C C . ARG A 1 173 ? -4.438 8.802 14.423 1.00 92.56 173 ARG A C 1
ATOM 1341 O O . ARG A 1 173 ? -3.651 9.369 13.670 1.00 92.56 173 ARG A O 1
ATOM 1348 N N . ALA A 1 174 ? -4.891 7.574 14.197 1.00 85.38 174 ALA A N 1
ATOM 1349 C CA . ALA A 1 174 ? -4.577 6.833 12.982 1.00 85.38 174 ALA A CA 1
ATOM 1350 C C . ALA A 1 174 ? -5.251 7.470 11.761 1.00 85.38 174 ALA A C 1
ATOM 1352 O O . ALA A 1 174 ? -4.582 7.702 10.757 1.00 85.38 174 ALA A O 1
ATOM 1353 N N . GLU A 1 175 ? -6.526 7.849 11.878 1.00 88.69 175 GLU A N 1
ATOM 1354 C CA . GLU A 1 175 ? -7.267 8.565 10.837 1.00 88.69 175 GLU A CA 1
ATOM 1355 C C . GLU A 1 175 ? -6.614 9.912 10.509 1.00 88.69 175 GLU A C 1
ATOM 1357 O O . GLU A 1 175 ? -6.312 10.190 9.351 1.00 88.69 175 GLU A O 1
ATOM 1362 N N . THR A 1 176 ? -6.310 10.727 11.522 1.00 93.94 176 THR A N 1
ATOM 1363 C CA . THR A 1 176 ? -5.647 12.026 11.308 1.00 93.94 176 THR A CA 1
ATOM 1364 C C . THR A 1 176 ? -4.261 11.878 10.688 1.00 93.94 176 THR A C 1
ATOM 1366 O O . THR A 1 176 ? -3.890 12.680 9.836 1.00 93.94 176 THR A O 1
ATOM 1369 N N . SER A 1 177 ? -3.510 10.838 11.056 1.00 92.25 177 SER A N 1
ATOM 1370 C CA . SER A 1 177 ? -2.201 10.549 10.459 1.00 92.25 177 SER A CA 1
ATOM 1371 C C . SER A 1 177 ? -2.323 10.104 8.998 1.00 92.25 177 SER A C 1
ATOM 1373 O O . SER A 1 177 ? -1.526 10.539 8.171 1.00 92.25 177 SER A O 1
ATOM 1375 N N . ALA A 1 178 ? -3.333 9.293 8.660 1.00 88.62 178 ALA A N 1
ATOM 1376 C CA . ALA A 1 178 ? -3.624 8.902 7.280 1.00 88.62 178 ALA A CA 1
ATOM 1377 C C . ALA A 1 178 ? -4.028 10.114 6.423 1.00 88.62 178 ALA A C 1
ATOM 1379 O O . ALA A 1 178 ? -3.488 10.303 5.337 1.00 88.62 178 ALA A O 1
ATOM 1380 N N . ILE A 1 179 ? -4.903 10.984 6.943 1.00 92.44 179 ILE A N 1
ATOM 1381 C CA . ILE A 1 179 ? -5.304 12.229 6.269 1.00 92.44 179 ILE A CA 1
ATOM 1382 C C . ILE A 1 179 ? -4.096 13.144 6.048 1.00 92.44 179 ILE A C 1
ATOM 1384 O O . ILE A 1 179 ? -3.935 13.684 4.958 1.00 92.44 179 ILE A O 1
ATOM 1388 N N . LEU A 1 180 ? -3.239 13.327 7.059 1.00 93.50 180 LEU A N 1
ATOM 1389 C CA . LEU A 1 180 ? -2.035 14.149 6.923 1.00 93.50 180 LEU A CA 1
ATOM 1390 C C . LEU A 1 180 ? -1.080 13.580 5.872 1.00 93.50 180 LEU A C 1
ATOM 1392 O O . LEU A 1 180 ? -0.563 14.348 5.073 1.00 93.50 180 LEU A O 1
ATOM 1396 N N . SER A 1 181 ? -0.890 12.259 5.836 1.00 92.06 181 SER A N 1
ATOM 1397 C CA . SER A 1 181 ? -0.057 11.605 4.822 1.00 92.06 181 SER A CA 1
ATOM 1398 C C . SER A 1 181 ? -0.581 11.847 3.405 1.00 92.06 181 SER A C 1
ATOM 1400 O O . SER A 1 181 ? 0.199 12.186 2.521 1.00 92.06 181 SER A O 1
ATOM 1402 N N . GLU A 1 182 ? -1.892 11.716 3.192 1.00 91.50 182 GLU A N 1
ATOM 1403 C CA . GLU A 1 182 ? -2.529 11.994 1.898 1.00 91.50 182 GLU A CA 1
ATOM 1404 C C . GLU A 1 182 ? -2.417 13.475 1.511 1.00 91.50 182 GLU A C 1
ATOM 1406 O O . GLU A 1 182 ? -2.069 13.803 0.380 1.00 91.50 182 GLU A O 1
ATOM 1411 N N . LEU A 1 183 ? -2.646 14.395 2.455 1.00 91.81 183 LEU A N 1
ATOM 1412 C CA . LEU A 1 183 ? -2.489 15.830 2.202 1.00 91.81 183 LEU A CA 1
ATOM 1413 C C . LEU A 1 183 ? -1.040 16.196 1.859 1.00 91.81 183 LEU A C 1
ATOM 1415 O O . LEU A 1 183 ? -0.823 16.987 0.945 1.00 91.81 183 LEU A O 1
ATOM 1419 N N . THR A 1 184 ? -0.059 15.622 2.559 1.00 91.75 184 THR A N 1
ATOM 1420 C CA . THR A 1 184 ? 1.364 15.802 2.247 1.00 91.75 184 THR A CA 1
ATOM 1421 C C . THR A 1 184 ? 1.691 15.260 0.859 1.00 91.75 184 THR A C 1
ATOM 1423 O O . THR A 1 184 ? 2.294 15.985 0.076 1.00 91.75 184 THR A O 1
ATOM 1426 N N . ALA A 1 185 ? 1.221 14.061 0.503 1.00 89.69 185 ALA A N 1
ATOM 1427 C CA . ALA A 1 185 ? 1.439 13.488 -0.825 1.00 89.69 185 ALA A CA 1
ATOM 1428 C C . ALA A 1 185 ? 0.818 14.342 -1.947 1.00 89.69 185 ALA A C 1
ATOM 1430 O O . ALA A 1 185 ? 1.440 14.545 -2.988 1.00 89.69 185 ALA A O 1
ATOM 1431 N N . VAL A 1 186 ? -0.381 14.899 -1.734 1.00 90.25 186 VAL A N 1
ATOM 1432 C CA . VAL A 1 186 ? -1.019 15.826 -2.687 1.00 90.25 186 VAL A CA 1
ATOM 1433 C C . VAL A 1 186 ? -0.231 17.133 -2.818 1.00 90.25 186 VAL A C 1
ATOM 1435 O O . VAL A 1 186 ? -0.124 17.667 -3.921 1.00 90.25 186 VAL A O 1
ATOM 1438 N N . LEU A 1 187 ? 0.326 17.656 -1.721 1.00 88.69 187 LEU A N 1
ATOM 1439 C CA . LEU A 1 187 ? 1.157 18.864 -1.744 1.00 88.69 187 LEU A CA 1
ATOM 1440 C C . LEU A 1 187 ? 2.495 18.624 -2.456 1.00 88.69 187 LEU A C 1
ATOM 1442 O O . LEU A 1 187 ? 2.874 19.421 -3.307 1.00 88.69 187 LEU A O 1
ATOM 1446 N N . GLU A 1 188 ? 3.173 17.514 -2.172 1.00 87.19 188 GLU A N 1
ATOM 1447 C CA . GLU A 1 188 ? 4.444 17.144 -2.811 1.00 87.19 188 GLU A CA 1
ATOM 1448 C C . GLU A 1 188 ? 4.255 16.804 -4.298 1.00 87.19 188 GLU A C 1
ATOM 1450 O O . GLU A 1 188 ? 5.038 17.236 -5.144 1.00 87.19 188 GLU A O 1
ATOM 1455 N N . GLY A 1 189 ? 3.163 16.117 -4.651 1.00 73.25 189 GLY A N 1
ATOM 1456 C CA . GLY A 1 189 ? 2.779 15.866 -6.043 1.00 73.25 189 GLY A CA 1
ATOM 1457 C C . GLY A 1 189 ? 2.364 17.129 -6.810 1.00 73.25 189 GLY A C 1
ATOM 1458 O O . GLY A 1 189 ? 2.459 17.163 -8.035 1.00 73.25 189 GLY A O 1
ATOM 1459 N N . ALA A 1 190 ? 1.936 18.189 -6.117 1.00 59.72 190 ALA A N 1
ATOM 1460 C CA . ALA A 1 190 ? 1.696 19.502 -6.720 1.00 59.72 190 ALA A CA 1
ATOM 1461 C C . ALA A 1 190 ? 2.987 20.329 -6.893 1.00 59.72 190 ALA A C 1
ATOM 1463 O O . ALA A 1 190 ? 3.011 21.251 -7.710 1.00 59.72 190 ALA A O 1
ATOM 1464 N N . GLU A 1 191 ? 4.054 20.009 -6.153 1.00 56.19 191 GLU A N 1
ATOM 1465 C CA . GLU A 1 191 ? 5.357 20.676 -6.249 1.00 56.19 191 GLU A CA 1
ATOM 1466 C C . GLU A 1 191 ? 6.265 20.107 -7.343 1.00 56.19 191 GLU A C 1
ATOM 1468 O O . GLU A 1 191 ? 7.220 20.788 -7.714 1.00 56.19 191 GLU A O 1
ATOM 1473 N N . THR A 1 192 ? 5.984 18.928 -7.916 1.00 48.50 192 THR A N 1
ATOM 1474 C CA . THR A 1 192 ? 6.686 18.461 -9.122 1.00 48.50 192 THR A CA 1
ATOM 1475 C C . THR A 1 192 ? 6.235 19.287 -10.326 1.00 48.50 192 THR A C 1
ATOM 1477 O O . THR A 1 192 ? 5.130 19.068 -10.831 1.00 48.50 192 THR A O 1
ATOM 1480 N N . PRO A 1 193 ? 7.047 20.239 -10.827 1.00 47.66 193 PRO A N 1
ATOM 1481 C CA . PRO A 1 193 ? 6.696 20.965 -12.025 1.00 47.66 193 PRO A CA 1
ATOM 1482 C C . PRO A 1 193 ? 6.860 19.979 -13.173 1.00 47.66 193 PRO A C 1
ATOM 1484 O O . PRO A 1 193 ? 7.963 19.482 -13.425 1.00 47.66 193 PRO A O 1
ATOM 1487 N N . ASP A 1 194 ? 5.766 19.729 -13.883 1.00 47.84 194 ASP A N 1
ATOM 1488 C CA . ASP A 1 194 ? 5.815 19.300 -15.272 1.00 47.84 194 ASP A CA 1
ATOM 1489 C C . ASP A 1 194 ? 6.796 20.249 -15.974 1.00 47.84 194 ASP A C 1
ATOM 1491 O O . ASP A 1 194 ? 6.520 21.431 -16.183 1.00 47.84 194 ASP A O 1
ATOM 1495 N N . THR A 1 195 ? 8.011 19.771 -16.230 1.00 49.03 195 THR A N 1
ATOM 1496 C CA . THR A 1 195 ? 8.971 20.471 -17.072 1.00 49.03 195 THR A CA 1
ATOM 1497 C C . THR A 1 195 ? 8.748 19.928 -18.470 1.00 49.03 195 THR A C 1
ATOM 1499 O O . THR A 1 195 ? 9.334 18.899 -18.816 1.00 49.03 195 THR A O 1
ATOM 1502 N N . PRO A 1 196 ? 7.944 20.590 -19.323 1.00 45.53 196 PRO A N 1
ATOM 1503 C CA . PRO A 1 196 ? 8.102 20.380 -20.741 1.00 45.53 196 PRO A CA 1
ATOM 1504 C C . PRO A 1 196 ? 9.466 20.976 -21.088 1.00 45.53 196 PRO A C 1
ATOM 1506 O O . PRO A 1 196 ? 9.618 22.184 -21.267 1.00 45.53 196 PRO A O 1
ATOM 1509 N N . LYS A 1 197 ? 10.496 20.127 -21.147 1.00 49.78 197 LYS A N 1
ATOM 1510 C CA . LYS A 1 197 ? 11.655 20.419 -21.986 1.00 49.78 197 LYS A CA 1
ATOM 1511 C C . LYS A 1 197 ? 11.118 20.486 -23.412 1.00 49.78 197 LYS A C 1
ATOM 1513 O O . LYS A 1 197 ? 10.937 19.460 -24.055 1.00 49.78 197 LYS A O 1
ATOM 1518 N N . SER A 1 198 ? 10.785 21.692 -23.856 1.00 42.88 198 SER A N 1
ATOM 1519 C CA . SER A 1 198 ? 10.591 21.993 -25.264 1.00 42.88 198 SER A CA 1
ATOM 1520 C C . SER A 1 198 ? 11.919 21.741 -25.975 1.00 42.88 198 SER A C 1
ATOM 1522 O O . SER A 1 198 ? 12.888 22.470 -25.749 1.00 42.88 198 SER A O 1
ATOM 1524 N N . GLU A 1 199 ? 11.956 20.671 -26.763 1.00 49.19 199 GLU A N 1
ATOM 1525 C CA . GLU A 1 199 ? 12.936 20.443 -27.820 1.00 49.19 199 GLU A CA 1
ATOM 1526 C C . GLU A 1 199 ? 12.797 21.512 -28.920 1.00 49.19 199 GLU A C 1
ATOM 1528 O O . GLU A 1 199 ? 11.690 21.941 -29.247 1.00 49.19 199 GLU A O 1
ATOM 1533 N N . ASP A 1 200 ? 13.958 21.888 -29.455 1.00 43.22 200 ASP A N 1
ATOM 1534 C CA . ASP A 1 200 ? 14.257 22.419 -30.789 1.00 43.22 200 ASP A CA 1
ATOM 1535 C C . ASP A 1 200 ? 13.617 23.723 -31.305 1.00 43.22 200 ASP A C 1
ATOM 1537 O O . ASP A 1 200 ? 12.472 23.778 -31.758 1.00 43.22 200 ASP A O 1
ATOM 1541 N N . ALA A 1 201 ? 14.479 24.747 -31.393 1.00 40.50 201 ALA A N 1
ATOM 1542 C CA . ALA A 1 201 ? 14.617 25.642 -32.547 1.00 40.50 201 ALA A CA 1
ATOM 1543 C C . ALA A 1 201 ? 16.088 26.067 -32.709 1.00 40.50 201 ALA A C 1
ATOM 1545 O O . ALA A 1 201 ? 16.719 26.395 -31.676 1.00 40.50 201 ALA A O 1
#